Protein AF-0000000079963843 (afdb_homodimer)

Sequence (314 aa):
MAAQGDYVVAPAPFPAKTLSTTERIKGKETSATTMYFADKIMITISQDGRLAHWVHVPLDVSATDDSITSNPYVDRDDDEPSSDLLPMHHLTATTILGGTVQELDVLGQTLSTQIGSAIKTRNPSETRMLVMGLGLDKSMSGREEYSELVGLVLGALMAAQGDYVVAPAPFPAKTLSTTERIKGKETSATTMYFADKIMITISQDGRLAHWVHVPLDVSATDDSITSNPYVDRDDDEPSSDLLPMHHLTATTILGGTVQELDVLGQTLSTQIGSAIKTRNPSETRMLVMGLGLDKSMSGREEYSELVGLVLGAL

pLDDT: mean 79.45, std 25.73, range [24.78, 98.31]

InterPro domains:
  IPR018788 Proteasome assembly chaperone 3 [PTHR31051] (11-141)
  IPR053720 Proteasome Assembly Chaperone [G3DSA:3.30.230.90] (14-154)

Structure (mmCIF, N/CA/C/O backbone):
data_AF-0000000079963843-model_v1
#
loop_
_entity.id
_entity.type
_entity.pdbx_description
1 polymer 'Proteasome assembly chaperone 3'
#
loop_
_atom_site.group_PDB
_atom_site.id
_atom_site.type_symbol
_atom_site.label_atom_id
_atom_site.label_alt_id
_atom_site.label_comp_id
_atom_site.label_asym_id
_atom_site.label_entity_id
_atom_site.label_seq_id
_atom_site.pdbx_PDB_ins_code
_atom_site.Cartn_x
_atom_site.Cartn_y
_atom_site.Cartn_z
_atom_site.occupancy
_atom_site.B_iso_or_equiv
_atom_site.auth_seq_id
_atom_site.auth_comp_id
_atom_site.auth_asym_id
_atom_site.auth_atom_id
_atom_site.pdbx_PDB_model_num
ATOM 1 N N . MET A 1 1 ? 31.719 -35.469 24.547 1 25 1 MET A N 1
ATOM 2 C CA . MET A 1 1 ? 30.516 -34.719 24.906 1 25 1 MET A CA 1
ATOM 3 C C . MET A 1 1 ? 30.219 -33.625 23.891 1 25 1 MET A C 1
ATOM 5 O O . MET A 1 1 ? 31.016 -32.719 23.703 1 25 1 MET A O 1
ATOM 9 N N . ALA A 1 2 ? 29.406 -33.938 22.828 1 31.08 2 ALA A N 1
ATOM 10 C CA . ALA A 1 2 ? 29.266 -33.188 21.578 1 31.08 2 ALA A CA 1
ATOM 11 C C . ALA A 1 2 ? 28.578 -31.844 21.812 1 31.08 2 ALA A C 1
ATOM 13 O O . ALA A 1 2 ? 27.562 -31.766 22.5 1 31.08 2 ALA A O 1
ATOM 14 N N . ALA A 1 3 ? 29.281 -30.656 21.875 1 30.62 3 ALA A N 1
ATOM 15 C CA . ALA A 1 3 ? 28.797 -29.297 22 1 30.62 3 ALA A CA 1
ATOM 16 C C . ALA A 1 3 ? 27.594 -29.047 21.094 1 30.62 3 ALA A C 1
ATOM 18 O O . ALA A 1 3 ? 27.672 -29.25 19.891 1 30.62 3 ALA A O 1
ATOM 19 N N . GLN A 1 4 ? 26.359 -29.328 21.516 1 26.08 4 GLN A N 1
ATOM 20 C CA . GLN A 1 4 ? 25.094 -29.078 20.844 1 26.08 4 GLN A CA 1
ATOM 21 C C . GLN A 1 4 ? 24.969 -27.609 20.438 1 26.08 4 GLN A C 1
ATOM 23 O O . GLN A 1 4 ? 24.891 -26.719 21.297 1 26.08 4 GLN A O 1
ATOM 28 N N . GLY A 1 5 ? 25.781 -27.141 19.484 1 27.34 5 GLY A N 1
ATOM 29 C CA . GLY A 1 5 ? 25.75 -25.781 19 1 27.34 5 GLY A CA 1
ATOM 30 C C . GLY A 1 5 ? 24.344 -25.234 18.812 1 27.34 5 GLY A C 1
ATOM 31 O O . GLY A 1 5 ? 23.516 -25.859 18.156 1 27.34 5 GLY A O 1
ATOM 32 N N . ASP A 1 6 ? 23.812 -24.5 19.781 1 30.61 6 ASP A N 1
ATOM 33 C CA . ASP A 1 6 ? 22.547 -23.781 19.828 1 30.61 6 ASP A CA 1
ATOM 34 C C . ASP A 1 6 ? 22.312 -23.016 18.516 1 30.61 6 ASP A C 1
ATOM 36 O O . ASP A 1 6 ? 23.109 -22.156 18.141 1 30.61 6 ASP A O 1
ATOM 40 N N . TYR A 1 7 ? 21.906 -23.625 17.406 1 25.14 7 TYR A N 1
ATOM 41 C CA . TYR A 1 7 ? 21.516 -22.953 16.172 1 25.14 7 TYR A CA 1
ATOM 42 C C . TYR A 1 7 ? 20.516 -21.844 16.438 1 25.14 7 TYR A C 1
ATOM 44 O O . TYR A 1 7 ? 19.391 -22.109 16.875 1 25.14 7 TYR A O 1
ATOM 52 N N . VAL A 1 8 ? 20.891 -20.766 17.109 1 28.5 8 VAL A N 1
ATOM 53 C CA . VAL A 1 8 ? 20.031 -19.609 17.203 1 28.5 8 VAL A CA 1
ATOM 54 C C . VAL A 1 8 ? 19.375 -19.344 15.852 1 28.5 8 VAL A C 1
ATOM 56 O O . VAL A 1 8 ? 20.062 -19.172 14.844 1 28.5 8 VAL A O 1
ATOM 59 N N . VAL A 1 9 ? 18.344 -19.969 15.555 1 28.89 9 VAL A N 1
ATOM 60 C CA . VAL A 1 9 ? 17.531 -19.672 14.383 1 28.89 9 VAL A CA 1
ATOM 61 C C . VAL A 1 9 ? 17.359 -18.156 14.25 1 28.89 9 VAL A C 1
ATOM 63 O O . VAL A 1 9 ? 16.828 -17.5 15.148 1 28.89 9 VAL A O 1
ATOM 66 N N . ALA A 1 10 ? 18.344 -17.375 13.742 1 32.66 10 ALA A N 1
ATOM 67 C CA . ALA A 1 10 ? 18.188 -15.977 13.391 1 32.66 10 ALA A CA 1
ATOM 68 C C . ALA A 1 10 ? 16.766 -15.688 12.914 1 32.66 10 ALA A C 1
ATOM 70 O O . ALA A 1 10 ? 16.156 -16.516 12.219 1 32.66 10 ALA A O 1
ATOM 71 N N . PRO A 1 11 ? 16.031 -15.07 13.766 1 33.94 11 PRO A N 1
ATOM 72 C CA . PRO A 1 11 ? 14.703 -14.719 13.25 1 33.94 11 PRO A CA 1
ATOM 73 C C . PRO A 1 11 ? 14.703 -14.43 11.75 1 33.94 11 PRO A C 1
ATOM 75 O O . PRO A 1 11 ? 15.664 -13.852 11.234 1 33.94 11 PRO A O 1
ATOM 78 N N . ALA A 1 12 ? 14.445 -15.289 10.938 1 35.59 12 ALA A N 1
ATOM 79 C CA . ALA A 1 12 ? 14.383 -15.117 9.484 1 35.59 12 ALA A CA 1
ATOM 80 C C . ALA A 1 12 ? 14.031 -13.672 9.125 1 35.59 12 ALA A C 1
ATOM 82 O O . ALA A 1 12 ? 13.141 -13.078 9.727 1 35.59 12 ALA A O 1
ATOM 83 N N . PRO A 1 13 ? 15 -12.852 8.703 1 40.09 13 PRO A N 1
ATOM 84 C CA . PRO A 1 13 ? 14.742 -11.516 8.18 1 40.09 13 PRO A CA 1
ATOM 85 C C . PRO A 1 13 ? 13.352 -11.383 7.551 1 40.09 13 PRO A C 1
ATOM 87 O O . PRO A 1 13 ? 13.023 -10.336 6.988 1 40.09 13 PRO A O 1
ATOM 90 N N . PHE A 1 14 ? 12.641 -12.547 7.008 1 45.81 14 PHE A N 1
ATOM 91 C CA . PHE A 1 14 ? 11.477 -12.555 6.129 1 45.81 14 PHE A CA 1
ATOM 92 C C . PHE A 1 14 ? 10.211 -12.234 6.914 1 45.81 14 PHE A C 1
ATOM 94 O O . PHE A 1 14 ? 10.102 -12.562 8.094 1 45.81 14 PHE A O 1
ATOM 101 N N . PRO A 1 15 ? 9.133 -11.633 6.922 1 53.25 15 PRO A N 1
ATOM 102 C CA . PRO A 1 15 ? 8.141 -10.625 6.531 1 53.25 15 PRO A CA 1
ATOM 103 C C . PRO A 1 15 ? 8.648 -9.195 6.727 1 53.25 15 PRO A C 1
ATOM 105 O O . PRO A 1 15 ? 9.602 -8.969 7.473 1 53.25 15 PRO A O 1
ATOM 108 N N . ALA A 1 16 ? 8.18 -8.305 5.801 1 61.69 16 ALA A N 1
ATOM 109 C CA . ALA A 1 16 ? 8.484 -6.883 5.918 1 61.69 16 ALA A CA 1
ATOM 110 C C . ALA A 1 16 ? 8.273 -6.391 7.348 1 61.69 16 ALA A C 1
ATOM 112 O O . ALA A 1 16 ? 7.258 -6.703 7.973 1 61.69 16 ALA A O 1
ATOM 113 N N . LYS A 1 17 ? 9.352 -6.121 8.109 1 80.38 17 LYS A N 1
ATOM 114 C CA . LYS A 1 17 ? 9.203 -5.434 9.391 1 80.38 17 LYS A CA 1
ATOM 115 C C . LYS A 1 17 ? 8.156 -4.328 9.305 1 80.38 17 LYS A C 1
ATOM 117 O O . LYS A 1 17 ? 8.07 -3.619 8.305 1 80.38 17 LYS A O 1
ATOM 122 N N . THR A 1 18 ? 7.094 -4.52 10.086 1 88.12 18 THR A N 1
ATOM 123 C CA . THR A 1 18 ? 6.039 -3.512 10.141 1 88.12 18 THR A CA 1
ATOM 124 C C . THR A 1 18 ? 6.121 -2.713 11.438 1 88.12 18 THR A C 1
ATOM 126 O O . THR A 1 18 ? 6.262 -3.287 12.516 1 88.12 18 THR A O 1
ATOM 129 N N . LEU A 1 19 ? 6.266 -1.404 11.352 1 92.31 19 LEU A N 1
ATOM 130 C CA . LEU A 1 19 ? 6.258 -0.484 12.484 1 92.31 19 LEU A CA 1
ATOM 131 C C . LEU A 1 19 ? 5.074 0.474 12.391 1 92.31 19 LEU A C 1
ATOM 133 O O . LEU A 1 19 ? 4.762 0.982 11.312 1 92.31 19 LEU A O 1
ATOM 137 N N . SER A 1 20 ? 4.371 0.67 13.555 1 93.75 20 SER A N 1
ATOM 138 C CA . SER A 1 20 ? 3.211 1.555 13.531 1 93.75 20 SER A CA 1
ATOM 139 C C . SER A 1 20 ? 3.223 2.512 14.719 1 93.75 20 SER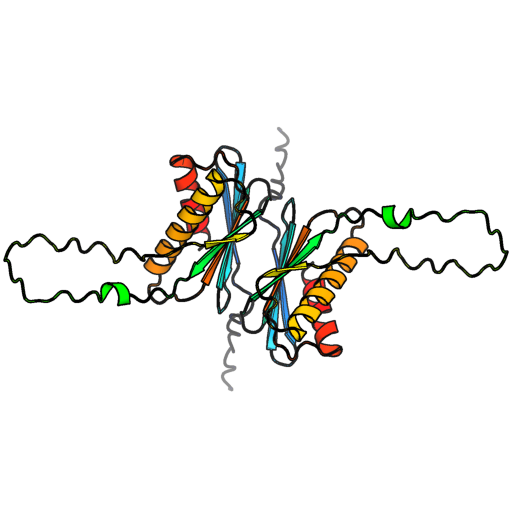 A C 1
ATOM 141 O O . SER A 1 20 ? 3.732 2.176 15.789 1 93.75 20 SER A O 1
ATOM 143 N N . THR A 1 21 ? 2.795 3.68 14.516 1 95.44 21 THR A N 1
ATOM 144 C CA . THR A 1 21 ? 2.543 4.695 15.531 1 95.44 21 THR A CA 1
ATOM 145 C C . THR A 1 21 ? 1.172 5.336 15.328 1 95.44 21 THR A C 1
ATOM 147 O O . THR A 1 21 ? 0.693 5.445 14.195 1 95.44 21 THR A O 1
ATOM 150 N N . THR A 1 22 ? 0.52 5.672 16.438 1 94.75 22 THR A N 1
ATOM 151 C CA . THR A 1 22 ? -0.775 6.344 16.375 1 94.75 22 THR A CA 1
ATOM 152 C C . THR A 1 22 ? -0.811 7.539 17.312 1 94.75 22 THR A C 1
ATOM 154 O O . THR A 1 22 ? -0.327 7.453 18.453 1 94.75 22 THR A O 1
ATOM 157 N N . GLU A 1 23 ? -1.318 8.609 16.828 1 94.56 23 GLU A N 1
ATOM 158 C CA . GLU A 1 23 ? -1.491 9.828 17.609 1 94.56 23 GLU A CA 1
ATOM 159 C C . GLU A 1 23 ? -2.766 10.562 17.203 1 94.56 23 GLU A C 1
ATOM 161 O O . GLU A 1 23 ? -3.32 10.32 16.141 1 94.56 23 GLU A O 1
ATOM 166 N N . ARG A 1 24 ? -3.229 11.352 18.125 1 95.19 24 ARG A N 1
ATOM 167 C CA . ARG A 1 24 ? -4.309 12.266 17.781 1 95.19 24 ARG A CA 1
ATOM 168 C C . ARG A 1 24 ? -3.758 13.609 17.297 1 95.19 24 ARG A C 1
ATOM 170 O O . ARG A 1 24 ? -3 14.266 18.016 1 95.19 24 ARG A O 1
ATOM 177 N N . ILE A 1 25 ? -4.102 14.031 16.078 1 97.06 25 ILE A N 1
ATOM 178 C CA . ILE A 1 25 ? -3.693 15.312 15.508 1 97.06 25 ILE A CA 1
ATOM 179 C C . ILE A 1 25 ? -4.926 16.141 15.164 1 97.06 25 ILE A C 1
ATOM 181 O O . ILE A 1 25 ? -5.742 15.734 14.328 1 97.06 25 ILE A O 1
ATOM 185 N N . LYS A 1 26 ? -5.039 17.297 15.758 1 94.88 26 LYS A N 1
ATOM 186 C CA . LYS A 1 26 ? -6.207 18.156 15.586 1 94.88 26 LYS A CA 1
ATOM 187 C C . LYS A 1 26 ? -7.5 17.391 15.805 1 94.88 26 LYS A C 1
ATOM 189 O O . LYS A 1 26 ? -8.422 17.453 14.984 1 94.88 26 LYS A O 1
ATOM 194 N N . GLY A 1 27 ? -7.406 16.516 16.797 1 94.06 27 GLY A N 1
ATOM 195 C CA . GLY A 1 27 ? -8.594 15.797 17.234 1 94.06 27 GLY A CA 1
ATOM 196 C C . GLY A 1 27 ? -8.891 14.57 16.391 1 94.06 27 GLY A C 1
ATOM 197 O O . GLY A 1 27 ? -9.859 13.852 16.656 1 94.06 27 GLY A O 1
ATOM 198 N N . LYS A 1 28 ? -8.094 14.336 15.445 1 95.38 28 LYS A N 1
ATOM 199 C CA . LYS A 1 28 ? -8.312 13.18 14.578 1 95.38 28 LYS A CA 1
ATOM 200 C C . LYS A 1 28 ? -7.281 12.086 14.852 1 95.38 28 LYS A C 1
ATOM 202 O O . LYS A 1 28 ? -6.078 12.352 14.859 1 95.38 28 LYS A O 1
ATOM 207 N N . GLU A 1 29 ? -7.836 10.906 15.078 1 94.56 29 GLU A N 1
ATOM 208 C CA . GLU A 1 29 ? -6.914 9.781 15.211 1 94.56 29 GLU A CA 1
ATOM 209 C C . GLU A 1 29 ? -6.133 9.562 13.914 1 94.56 29 GLU A C 1
ATOM 211 O O . GLU A 1 29 ? -6.727 9.406 12.844 1 94.56 29 GLU A O 1
ATOM 216 N N . THR A 1 30 ? -4.812 9.625 13.961 1 96.25 30 THR A N 1
ATOM 217 C CA . THR A 1 30 ? -3.916 9.516 12.812 1 96.25 30 THR A CA 1
ATOM 218 C C . THR A 1 30 ? -2.9 8.398 13.023 1 96.25 30 THR A C 1
ATOM 220 O O . THR A 1 30 ? -2.209 8.367 14.047 1 96.25 30 THR A O 1
ATOM 223 N N . SER A 1 31 ? -2.846 7.438 12.117 1 96.25 31 SER A N 1
ATOM 224 C CA . SER A 1 31 ? -1.939 6.301 12.242 1 96.25 31 SER A CA 1
ATOM 225 C C . SER A 1 31 ? -0.954 6.246 11.078 1 96.25 31 SER A C 1
ATOM 227 O O . SER A 1 31 ? -1.323 6.512 9.93 1 96.25 31 SER A O 1
ATOM 229 N N . ALA A 1 32 ? 0.273 5.926 11.391 1 97.19 32 ALA A N 1
ATOM 230 C CA . ALA A 1 32 ? 1.314 5.68 10.398 1 97.19 32 ALA A CA 1
ATOM 231 C C . ALA A 1 32 ? 1.851 4.254 10.508 1 97.19 32 ALA A C 1
ATOM 233 O O . ALA A 1 32 ? 2.094 3.76 11.617 1 97.19 32 ALA A O 1
ATOM 234 N N . THR A 1 33 ? 1.966 3.6 9.422 1 95.62 33 THR A N 1
ATOM 235 C CA . THR A 1 33 ? 2.531 2.256 9.375 1 95.62 33 THR A CA 1
ATOM 236 C C . THR A 1 33 ? 3.605 2.154 8.297 1 95.62 33 THR A C 1
ATOM 238 O O . THR A 1 33 ? 3.395 2.586 7.16 1 95.62 33 THR A O 1
ATOM 241 N N . THR A 1 34 ? 4.75 1.614 8.68 1 96.44 34 THR A N 1
ATOM 242 C CA . THR A 1 34 ? 5.848 1.412 7.738 1 96.44 34 THR A CA 1
ATOM 243 C C . THR A 1 34 ? 6.07 -0.075 7.48 1 96.44 34 THR A C 1
ATOM 245 O O . THR A 1 34 ? 6.066 -0.879 8.414 1 96.44 34 THR A O 1
ATOM 248 N N . MET A 1 35 ? 6.176 -0.416 6.277 1 95.31 35 MET A N 1
ATOM 249 C CA . MET A 1 35 ? 6.605 -1.743 5.844 1 95.31 35 MET A CA 1
ATOM 250 C C . MET A 1 35 ? 7.879 -1.659 5.008 1 95.31 35 MET A C 1
ATOM 252 O O . MET A 1 35 ? 7.988 -0.808 4.125 1 95.31 35 MET A O 1
ATOM 256 N N . TYR A 1 36 ? 8.781 -2.568 5.316 1 95.56 36 TYR A N 1
ATOM 257 C CA . TYR A 1 36 ? 10.047 -2.572 4.594 1 95.56 36 TYR A CA 1
ATOM 258 C C . TYR A 1 36 ? 10.109 -3.732 3.607 1 95.56 36 TYR A C 1
ATOM 260 O O . TYR A 1 36 ? 9.984 -4.895 3.996 1 95.56 36 TYR A O 1
ATOM 268 N N . PHE A 1 37 ? 10.359 -3.402 2.266 1 94.81 37 PHE A N 1
ATOM 269 C CA . PHE A 1 37 ? 10.602 -4.367 1.196 1 94.81 37 PHE A CA 1
ATOM 270 C C . PHE A 1 37 ? 12.016 -4.238 0.657 1 94.81 37 PHE A C 1
ATOM 272 O O . PHE A 1 37 ? 12.75 -3.324 1.034 1 94.81 37 PHE A O 1
ATOM 279 N N . ALA A 1 38 ? 12.398 -5.199 -0.128 1 94.38 38 ALA A N 1
ATOM 280 C CA . ALA A 1 38 ? 13.742 -5.164 -0.692 1 94.38 38 ALA A CA 1
ATOM 281 C C . ALA A 1 38 ? 13.906 -3.986 -1.652 1 94.38 38 ALA A C 1
ATOM 283 O O . ALA A 1 38 ? 14.984 -3.408 -1.76 1 94.38 38 ALA A O 1
ATOM 284 N N . ASP A 1 39 ? 12.836 -3.604 -2.32 1 94.38 39 ASP A N 1
ATOM 285 C CA . ASP A 1 39 ? 12.961 -2.574 -3.348 1 94.38 39 ASP A CA 1
ATOM 286 C C . ASP A 1 39 ? 12.211 -1.306 -2.943 1 94.38 39 ASP A C 1
ATOM 288 O O . ASP A 1 39 ? 12.32 -0.273 -3.609 1 94.38 39 ASP A O 1
ATOM 292 N N . LYS A 1 40 ? 11.43 -1.367 -1.803 1 96.5 40 LYS A N 1
ATOM 293 C CA . LYS A 1 40 ? 10.594 -0.234 -1.418 1 96.5 40 LYS A CA 1
ATOM 294 C C . LYS A 1 40 ? 10.562 -0.062 0.098 1 96.5 40 LYS A C 1
ATOM 296 O O . LYS A 1 40 ? 10.703 -1.035 0.841 1 96.5 40 LYS A O 1
ATOM 301 N N . ILE A 1 41 ? 10.359 1.114 0.447 1 97.06 41 ILE A N 1
ATOM 302 C CA . ILE A 1 41 ? 9.844 1.452 1.768 1 97.06 41 ILE A CA 1
ATOM 303 C C . ILE A 1 41 ? 8.422 2.002 1.639 1 97.06 41 ILE A C 1
ATOM 305 O O . ILE A 1 41 ? 8.211 3.035 1 1 97.06 41 ILE A O 1
ATOM 309 N N . MET A 1 42 ? 7.496 1.312 2.219 1 97 42 MET A N 1
ATOM 310 C CA . MET A 1 42 ? 6.109 1.756 2.107 1 97 42 MET A CA 1
ATOM 311 C C . MET A 1 42 ? 5.609 2.312 3.438 1 97 42 MET A C 1
ATOM 313 O O . MET A 1 42 ? 5.734 1.661 4.477 1 97 42 MET A O 1
ATOM 317 N N . ILE A 1 43 ? 5.055 3.512 3.391 1 97.69 43 ILE A N 1
ATOM 318 C CA . ILE A 1 43 ? 4.496 4.141 4.586 1 97.69 43 ILE A CA 1
ATOM 319 C C . ILE A 1 43 ? 3.057 4.566 4.316 1 97.69 43 ILE A C 1
ATOM 321 O O . ILE A 1 43 ? 2.77 5.203 3.301 1 97.69 43 ILE A O 1
ATOM 325 N N . THR A 1 44 ? 2.174 4.176 5.148 1 97.62 44 THR A N 1
ATOM 326 C CA . THR A 1 44 ? 0.807 4.684 5.09 1 97.62 44 THR A CA 1
ATOM 327 C C . THR A 1 44 ? 0.535 5.641 6.246 1 97.62 44 THR A C 1
ATOM 329 O O . THR A 1 44 ? 0.997 5.41 7.367 1 97.62 44 THR A O 1
ATOM 332 N N . ILE A 1 45 ? -0.127 6.734 5.957 1 97.75 45 ILE A N 1
ATOM 333 C CA . ILE A 1 45 ? -0.641 7.66 6.957 1 97.75 45 ILE A CA 1
ATOM 334 C C . ILE A 1 45 ? -2.15 7.816 6.789 1 97.75 45 ILE A C 1
ATOM 336 O O . ILE A 1 45 ? -2.619 8.328 5.77 1 97.75 45 ILE A O 1
ATOM 340 N N . SER A 1 46 ? -2.836 7.406 7.801 1 96.75 46 SER A N 1
ATOM 341 C CA . SER A 1 46 ? -4.289 7.352 7.66 1 96.75 46 SER A CA 1
ATOM 342 C C . SER A 1 46 ? -4.98 8.094 8.797 1 96.75 46 SER A C 1
ATOM 344 O O . SER A 1 46 ? -4.645 7.91 9.969 1 96.75 46 SER A O 1
ATOM 346 N N . GLN A 1 47 ? -5.852 8.938 8.453 1 95.31 47 GLN A N 1
ATOM 347 C CA . GLN A 1 47 ? -6.789 9.562 9.383 1 95.31 47 GLN A CA 1
ATOM 348 C C . GLN A 1 47 ? -8.203 9.039 9.164 1 95.31 47 GLN A C 1
ATOM 350 O O . GLN A 1 47 ? -8.656 8.891 8.031 1 95.31 47 GLN A O 1
ATOM 355 N N . ASP A 1 48 ? -8.836 8.711 10.328 1 89.5 48 ASP A N 1
ATOM 356 C CA . ASP A 1 48 ? -10.195 8.164 10.305 1 89.5 48 ASP A CA 1
ATOM 357 C C . ASP A 1 48 ? -10.266 6.914 9.43 1 89.5 48 ASP A C 1
ATOM 359 O O . ASP A 1 48 ? -11.273 6.672 8.766 1 89.5 48 ASP A O 1
ATOM 363 N N . GLY A 1 49 ? -9.148 6.273 9.32 1 90.12 49 GLY A N 1
ATOM 364 C CA . GLY A 1 49 ? -9.078 4.996 8.625 1 90.12 49 GLY A CA 1
ATOM 365 C C . GLY A 1 49 ? -9.133 5.129 7.117 1 90.12 49 GLY A C 1
ATOM 366 O O . GLY A 1 49 ? -9.43 4.16 6.414 1 90.12 49 GLY A O 1
ATOM 367 N N . ARG A 1 50 ? -8.875 6.27 6.512 1 93.69 50 ARG A N 1
ATOM 368 C CA . ARG A 1 50 ? -8.969 6.5 5.07 1 93.69 50 ARG A CA 1
ATOM 369 C C . ARG A 1 50 ? -7.598 6.43 4.41 1 93.69 50 ARG A C 1
ATOM 371 O O . ARG A 1 50 ? -6.582 6.723 5.047 1 93.69 50 ARG A O 1
ATOM 378 N N . LEU A 1 51 ? -7.547 5.996 3.152 1 95.25 51 LEU A N 1
ATOM 379 C CA . LEU A 1 51 ? -6.355 5.953 2.312 1 95.25 51 LEU A CA 1
ATOM 380 C C . LEU A 1 51 ? -6.699 6.273 0.863 1 95.25 51 LEU A C 1
ATOM 382 O O . LEU A 1 51 ? -7.52 5.59 0.247 1 95.25 51 LEU A O 1
ATOM 386 N N . ALA A 1 52 ? -6.078 7.41 0.302 1 93.75 52 ALA A N 1
ATOM 387 C CA . ALA A 1 52 ? -6.637 7.84 -0.978 1 93.75 52 ALA A CA 1
ATOM 388 C C . ALA A 1 52 ? -5.555 8.438 -1.876 1 93.75 52 ALA A C 1
ATOM 390 O O . ALA A 1 52 ? -5.766 8.609 -3.078 1 93.75 52 ALA A O 1
ATOM 391 N N . HIS A 1 53 ? -4.488 8.781 -1.474 1 96.69 53 HIS A N 1
ATOM 392 C CA . HIS A 1 53 ? -3.445 9.523 -2.174 1 96.69 53 HIS A CA 1
ATOM 393 C C . HIS A 1 53 ? -2.102 8.812 -2.08 1 96.69 53 HIS A C 1
ATOM 395 O O . HIS A 1 53 ? -1.634 8.5 -0.98 1 96.69 53 HIS A O 1
ATOM 401 N N . TRP A 1 54 ? -1.495 8.523 -3.268 1 97.12 54 TRP A N 1
ATOM 402 C CA . TRP A 1 54 ? -0.245 7.766 -3.303 1 97.12 54 TRP A CA 1
ATOM 403 C C . TRP A 1 54 ? 0.856 8.57 -3.982 1 97.12 54 TRP A C 1
ATOM 405 O O . TRP A 1 54 ? 0.643 9.156 -5.051 1 97.12 54 TRP A O 1
ATOM 415 N N . VAL A 1 55 ? 2.027 8.562 -3.381 1 98.12 55 VAL A N 1
ATOM 416 C CA . VAL A 1 55 ? 3.156 9.367 -3.836 1 98.12 55 VAL A CA 1
ATOM 417 C C . VAL A 1 55 ? 4.418 8.508 -3.871 1 98.12 55 VAL A C 1
ATOM 419 O O . VAL A 1 55 ? 4.672 7.73 -2.951 1 98.12 55 VAL A O 1
ATOM 422 N N . HIS A 1 56 ? 5.234 8.656 -4.898 1 97.81 56 HIS A N 1
ATOM 423 C CA . HIS A 1 56 ? 6.52 7.98 -5.035 1 97.81 56 HIS A CA 1
ATOM 424 C C . HIS A 1 56 ? 7.676 8.961 -4.883 1 97.81 56 HIS A C 1
ATOM 426 O O . HIS A 1 56 ? 7.617 10.078 -5.398 1 97.81 56 HIS A O 1
ATOM 432 N N . VAL A 1 57 ? 8.711 8.523 -4.207 1 98 57 VAL A N 1
ATOM 433 C CA . VAL A 1 57 ? 9.938 9.2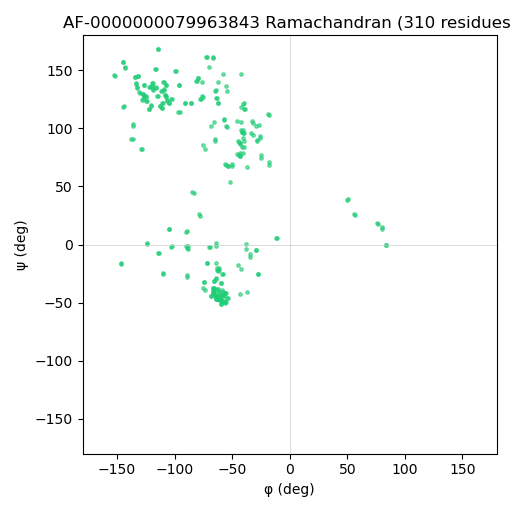97 -4.086 1 98 57 VAL A CA 1
ATOM 434 C C . VAL A 1 57 ? 11.148 8.375 -4.285 1 98 57 VAL A C 1
ATOM 436 O O . VAL A 1 57 ? 11.531 7.645 -3.373 1 98 57 VAL A O 1
ATOM 439 N N . PRO A 1 58 ? 11.773 8.43 -5.434 1 97.31 58 PRO A N 1
ATOM 440 C CA . PRO A 1 58 ? 13.023 7.688 -5.574 1 97.31 58 PRO A CA 1
ATOM 441 C C . PRO A 1 58 ? 14.133 8.219 -4.66 1 97.31 58 PRO A C 1
ATOM 443 O O . PRO A 1 58 ? 14.383 9.43 -4.633 1 97.31 58 PRO A O 1
ATOM 446 N N . LEU A 1 59 ? 14.781 7.273 -3.971 1 96.88 59 LEU A N 1
ATOM 447 C CA . LEU A 1 59 ? 15.797 7.723 -3.029 1 96.88 59 LEU A CA 1
ATOM 448 C C . LEU A 1 59 ? 17.203 7.523 -3.604 1 96.88 59 LEU A C 1
ATOM 450 O O . LEU A 1 59 ? 18.188 7.863 -2.961 1 96.88 59 LEU A O 1
ATOM 454 N N . ASP A 1 60 ? 17.344 6.969 -4.809 1 90.12 60 ASP A N 1
ATOM 455 C CA . ASP A 1 60 ? 18.641 6.727 -5.438 1 90.12 60 ASP A CA 1
ATOM 456 C C . ASP A 1 60 ? 19.203 8.008 -6.039 1 90.12 60 ASP A C 1
ATOM 458 O O . ASP A 1 60 ? 20.016 7.957 -6.965 1 90.12 60 ASP A O 1
ATOM 462 N N . VAL A 1 61 ? 18.875 9.148 -5.578 1 73.5 61 VAL A N 1
ATOM 463 C CA . VAL A 1 61 ? 19.406 10.383 -6.168 1 73.5 61 VAL A CA 1
ATOM 464 C C . VAL A 1 61 ? 20.906 10.461 -5.957 1 73.5 61 VAL A C 1
ATOM 466 O O . VAL A 1 61 ? 21.406 10.164 -4.867 1 73.5 61 VAL A O 1
ATOM 469 N N . SER A 1 62 ? 21.688 9.984 -6.832 1 55.12 62 SER A N 1
ATOM 470 C CA . SER A 1 62 ? 23.141 10.133 -6.797 1 55.12 62 SER A CA 1
ATOM 471 C C . SER A 1 62 ? 23.547 11.531 -6.348 1 55.12 62 SER A C 1
ATOM 473 O O . SER A 1 62 ? 22.859 12.508 -6.656 1 55.12 62 SER A O 1
ATOM 475 N N . ALA A 1 63 ? 24.266 11.625 -5.301 1 46.22 63 ALA A N 1
ATOM 476 C CA . ALA A 1 63 ? 25.062 12.82 -5.035 1 46.22 63 ALA A CA 1
ATOM 477 C C . ALA A 1 63 ? 25.594 13.422 -6.336 1 46.22 63 ALA A C 1
ATOM 479 O O . ALA A 1 63 ? 26.391 14.367 -6.309 1 46.22 63 ALA A O 1
ATOM 480 N N . THR A 1 64 ? 25.438 12.758 -7.414 1 44.28 64 THR A N 1
ATOM 481 C CA . THR A 1 64 ? 26.188 13.289 -8.547 1 44.28 64 THR A CA 1
ATOM 482 C C . THR A 1 64 ? 25.766 14.727 -8.844 1 44.28 64 THR A C 1
ATOM 484 O O . THR A 1 64 ? 26.5 15.461 -9.516 1 44.28 64 THR A O 1
ATOM 487 N N . ASP A 1 65 ? 24.453 14.953 -8.57 1 42.06 65 ASP A N 1
ATOM 488 C CA . ASP A 1 65 ? 24.25 16.312 -9.078 1 42.06 65 ASP A CA 1
ATOM 489 C C . ASP A 1 65 ? 25.109 17.312 -8.32 1 42.06 65 ASP A C 1
ATOM 491 O O . ASP A 1 65 ? 25.125 18.5 -8.648 1 42.06 65 ASP A O 1
ATOM 495 N N . ASP A 1 66 ? 25.438 16.875 -7.199 1 41.81 66 ASP A N 1
ATOM 496 C CA . ASP A 1 66 ? 26.438 17.797 -6.672 1 41.81 66 ASP A CA 1
ATOM 497 C C . ASP A 1 66 ? 27.703 17.797 -7.523 1 41.81 66 ASP A C 1
ATOM 499 O O . ASP A 1 66 ? 28.703 18.391 -7.145 1 41.81 66 ASP A O 1
ATOM 503 N N . SER A 1 67 ? 27.828 16.797 -8.352 1 39.53 67 SER A N 1
ATOM 504 C CA . SER A 1 67 ? 29.031 16.953 -9.164 1 39.53 67 SER A CA 1
ATOM 505 C C . SER A 1 67 ? 28.938 18.188 -10.047 1 39.53 67 SER A C 1
ATOM 507 O O . SER A 1 67 ? 29.406 18.172 -11.195 1 39.53 67 SER A O 1
ATOM 509 N N . ILE A 1 68 ? 27.953 18.984 -10.047 1 37.5 68 ILE A N 1
ATOM 510 C CA . ILE A 1 68 ? 28.344 20.219 -10.719 1 37.5 68 ILE A CA 1
ATOM 511 C C . ILE A 1 68 ? 29.75 20.625 -10.281 1 37.5 68 ILE A C 1
ATOM 513 O O . ILE A 1 68 ? 30.047 20.641 -9.078 1 37.5 68 ILE A O 1
ATOM 517 N N . THR A 1 69 ? 30.719 20.688 -11.297 1 36.53 69 THR A N 1
ATOM 518 C CA . THR A 1 69 ? 32.094 21.125 -11.516 1 36.53 69 THR A CA 1
ATOM 519 C C . THR A 1 69 ? 32.406 22.406 -10.727 1 36.53 69 THR A C 1
ATOM 521 O O . THR A 1 69 ? 31.797 23.453 -10.984 1 36.53 69 THR A O 1
ATOM 524 N N . SER A 1 70 ? 32.438 22.422 -9.461 1 36.16 70 SER A N 1
ATOM 525 C CA . SER A 1 70 ? 33.281 23.469 -8.914 1 36.16 70 SER A CA 1
ATOM 526 C C . SER A 1 70 ? 34.562 23.609 -9.711 1 36.16 70 SER A C 1
ATOM 528 O O . SER A 1 70 ? 35.344 22.672 -9.789 1 36.16 70 SER A O 1
ATOM 530 N N . ASN A 1 71 ? 34.469 24.266 -10.828 1 36.16 71 ASN A N 1
ATOM 531 C CA . ASN A 1 71 ? 35.719 24.797 -11.328 1 36.16 71 ASN A CA 1
ATOM 532 C C . ASN A 1 71 ? 36.594 25.391 -10.211 1 36.16 71 ASN A C 1
ATOM 534 O O . ASN A 1 71 ? 36.188 26.359 -9.562 1 36.16 71 ASN A O 1
ATOM 538 N N . PRO A 1 72 ? 37.531 24.688 -9.68 1 39.75 72 PRO A N 1
ATOM 539 C CA . PRO A 1 72 ? 38.469 25.141 -8.648 1 39.75 72 PRO A CA 1
ATOM 540 C C . PRO A 1 72 ? 39 26.547 -8.906 1 39.75 72 PRO A C 1
ATOM 542 O O . PRO A 1 72 ? 39.812 27.062 -8.133 1 39.75 72 PRO A O 1
ATOM 545 N N . TYR A 1 73 ? 38.938 27.016 -10.172 1 36.22 73 TYR A N 1
ATOM 546 C CA . TYR A 1 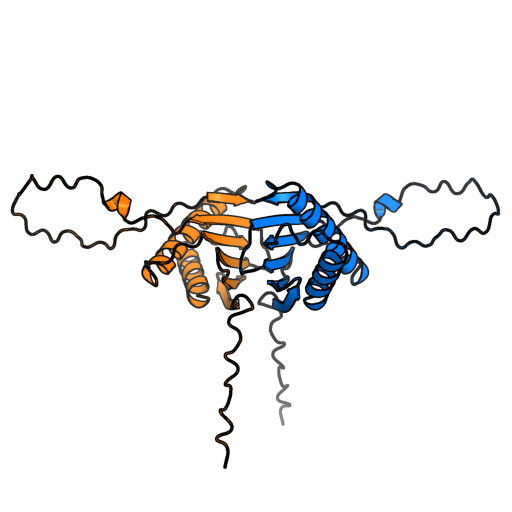73 ? 39.844 28.125 -10.32 1 36.22 73 TYR A CA 1
ATOM 547 C C . TYR A 1 73 ? 39.469 29.281 -9.414 1 36.22 73 TYR A C 1
ATOM 549 O O . TYR A 1 73 ? 40.156 30.297 -9.344 1 36.22 73 TYR A O 1
ATOM 557 N N . VAL A 1 74 ? 38.219 29.75 -9.281 1 36.69 74 VAL A N 1
ATOM 558 C CA . VAL A 1 74 ? 38.25 31.078 -8.688 1 36.69 74 VAL A CA 1
ATOM 559 C C . VAL A 1 74 ? 38.594 30.984 -7.203 1 36.69 74 VAL A C 1
ATOM 561 O O . VAL A 1 74 ? 37.812 30.422 -6.426 1 36.69 74 VAL A O 1
ATOM 564 N N . ASP A 1 75 ? 39.844 30.875 -6.711 1 35.78 75 ASP A N 1
ATOM 565 C CA . ASP A 1 75 ? 40.531 31 -5.43 1 35.78 75 ASP A CA 1
ATOM 566 C C . ASP A 1 75 ? 39.969 32.125 -4.594 1 35.78 75 ASP A C 1
ATOM 568 O O . ASP A 1 75 ? 40.688 32.812 -3.859 1 35.78 75 ASP A O 1
ATOM 572 N N . ARG A 1 76 ? 39 32.906 -4.93 1 35.31 76 ARG A N 1
ATOM 573 C CA . ARG A 1 76 ? 38.938 34.031 -3.977 1 35.31 76 ARG A CA 1
ATOM 574 C C . ARG A 1 76 ? 38.844 33.5 -2.545 1 35.31 76 ARG A C 1
ATOM 576 O O . ARG A 1 76 ? 38.406 32.375 -2.309 1 35.31 76 ARG A O 1
ATOM 583 N N . ASP A 1 77 ? 39.719 34.031 -1.488 1 36.5 77 ASP A N 1
ATOM 584 C CA . ASP A 1 77 ? 40 33.969 -0.06 1 36.5 77 ASP A CA 1
ATOM 585 C C . ASP A 1 77 ? 38.719 33.844 0.759 1 36.5 77 ASP A C 1
ATOM 587 O O . ASP A 1 77 ? 38.781 33.875 1.991 1 36.5 77 ASP A O 1
ATOM 591 N N . ASP A 1 78 ? 37.688 34.562 0.383 1 38.31 78 ASP A N 1
ATOM 592 C CA . ASP A 1 78 ? 36.781 34.812 1.508 1 38.31 78 ASP A CA 1
ATOM 593 C C . ASP A 1 78 ? 36.312 33.5 2.125 1 38.31 78 ASP A C 1
ATOM 595 O O . ASP A 1 78 ? 35.969 32.562 1.408 1 38.31 78 ASP A O 1
ATOM 599 N N . ASP A 1 79 ? 36.812 33.094 3.367 1 38.69 79 ASP A N 1
ATOM 600 C CA . ASP A 1 79 ? 36.5 32.125 4.434 1 38.69 79 ASP A CA 1
ATOM 601 C C . ASP A 1 79 ? 35 31.844 4.504 1 38.69 79 ASP A C 1
ATOM 603 O O . ASP A 1 79 ? 34.406 31.906 5.578 1 38.69 79 ASP A O 1
ATOM 607 N N . GLU A 1 80 ? 34.219 32.5 3.752 1 39.47 80 GLU A N 1
ATOM 608 C CA . GLU A 1 80 ? 32.875 32.188 4.18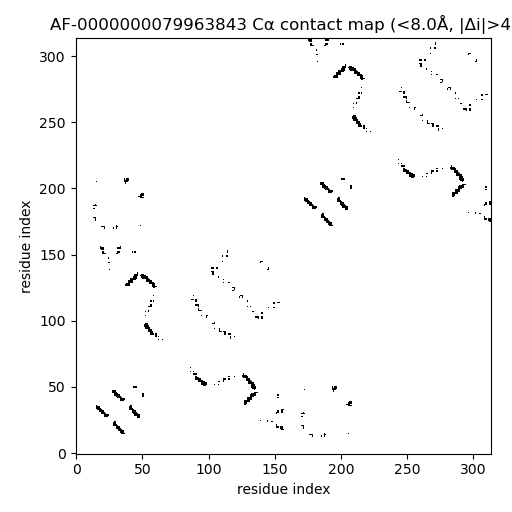8 1 39.47 80 GLU A CA 1
ATOM 609 C C . GLU A 1 80 ? 32.656 30.656 4.168 1 39.47 80 GLU A C 1
ATOM 611 O O . GLU A 1 80 ? 33.062 29.984 3.221 1 39.47 80 GLU A O 1
ATOM 616 N N . PRO A 1 81 ? 32.719 30.031 5.434 1 38.22 81 PRO A N 1
ATOM 617 C CA . PRO A 1 81 ? 32.344 28.609 5.504 1 38.22 81 PRO A CA 1
ATOM 618 C C . PRO A 1 81 ? 31.375 28.203 4.391 1 38.22 81 PRO A C 1
ATOM 620 O O . PRO A 1 81 ? 30.562 29.031 3.949 1 38.22 81 PRO A O 1
ATOM 623 N N . SER A 1 82 ? 31.891 27.75 3.311 1 39.28 82 SER A N 1
ATOM 624 C CA . SER A 1 82 ? 30.984 27 2.461 1 39.28 82 SER A CA 1
ATOM 625 C C . SER A 1 82 ? 29.828 26.406 3.273 1 39.28 82 SER A C 1
ATOM 627 O O . SER A 1 82 ? 30.062 25.719 4.277 1 39.28 82 SER A O 1
ATOM 629 N N . SER A 1 83 ? 28.875 27.172 3.686 1 37.94 83 SER A N 1
ATOM 630 C CA . SER A 1 83 ? 27.688 26.562 4.277 1 37.94 83 SER A CA 1
ATOM 631 C C . SER A 1 83 ? 27.578 25.094 3.914 1 37.94 83 SER A C 1
ATOM 633 O O . SER A 1 83 ? 27.484 24.734 2.734 1 37.94 83 SER A O 1
ATOM 635 N N . ASP A 1 84 ? 28.438 24.125 4.375 1 39.12 84 ASP A N 1
ATOM 636 C CA . ASP A 1 84 ? 28.234 22.703 4.664 1 39.12 84 ASP A CA 1
ATOM 637 C C . ASP A 1 84 ? 26.75 22.344 4.641 1 39.12 84 ASP A C 1
ATOM 639 O O . ASP A 1 84 ? 26.172 22 5.668 1 39.12 84 ASP A O 1
ATOM 643 N N . LEU A 1 85 ? 25.891 23.188 4.297 1 39.78 85 LEU A N 1
ATOM 644 C CA . LEU A 1 85 ? 24.516 22.688 4.246 1 39.78 85 LEU A CA 1
ATOM 645 C C . LEU A 1 85 ? 24.484 21.281 3.648 1 39.78 85 LEU A C 1
ATOM 647 O O . LEU A 1 85 ? 25.219 20.984 2.701 1 39.78 85 LEU A O 1
ATOM 651 N N . LEU A 1 86 ? 24.422 20.25 4.402 1 44.69 86 LEU A N 1
ATOM 652 C CA . LEU A 1 86 ? 24.109 18.875 4.043 1 44.69 86 LEU A CA 1
ATOM 653 C C . LEU A 1 86 ? 23.391 18.812 2.693 1 44.69 86 LEU A C 1
ATOM 655 O O . LEU A 1 86 ? 22.641 19.719 2.34 1 44.69 86 LEU A O 1
ATOM 659 N N . PRO A 1 87 ? 24.062 18.25 1.688 1 47.34 87 PRO A N 1
ATOM 660 C CA . PRO A 1 87 ? 23.438 18.078 0.375 1 47.34 87 PRO A CA 1
ATOM 661 C C . PRO A 1 87 ? 21.922 17.922 0.458 1 47.34 87 PRO A C 1
ATOM 663 O O . PRO A 1 87 ? 21.422 17.203 1.326 1 47.34 87 PRO A O 1
ATOM 666 N N . MET A 1 88 ? 21.188 19 0.418 1 57.09 88 MET A N 1
ATOM 667 C CA . MET A 1 88 ? 19.734 18.906 0.255 1 57.09 88 MET A CA 1
ATOM 668 C C . MET A 1 88 ? 19.375 17.812 -0.744 1 57.09 88 MET A C 1
ATOM 670 O O . MET A 1 88 ? 19.922 17.766 -1.851 1 57.09 88 MET A O 1
ATOM 674 N N . HIS A 1 89 ? 19.172 16.5 -0.306 1 69.81 89 HIS A N 1
ATOM 675 C CA . HIS A 1 89 ? 18.688 15.469 -1.213 1 69.81 89 HIS A CA 1
ATOM 676 C C . HIS A 1 89 ? 17.562 15.984 -2.1 1 69.81 89 HIS A C 1
ATOM 678 O O . HIS A 1 89 ? 16.547 16.484 -1.598 1 69.81 89 HIS A O 1
ATOM 684 N N . HIS A 1 90 ? 17.938 16.594 -3.281 1 85.88 90 HIS A N 1
ATOM 685 C CA . HIS A 1 90 ? 16.938 17.062 -4.227 1 85.88 90 HIS A CA 1
ATOM 686 C C . HIS A 1 90 ? 15.992 15.93 -4.629 1 85.88 90 HIS A C 1
ATOM 688 O O . HIS A 1 90 ? 16.094 15.406 -5.742 1 85.88 90 HIS A O 1
ATOM 694 N N . LEU A 1 91 ? 15.227 15.539 -3.66 1 94.38 91 LEU A N 1
ATOM 695 C CA . LEU A 1 91 ? 14.258 14.477 -3.932 1 94.38 91 LEU A CA 1
ATOM 696 C C . LEU A 1 91 ? 13.023 15.039 -4.617 1 94.38 91 LEU A C 1
ATOM 698 O O . LEU A 1 91 ? 12.625 16.188 -4.363 1 94.38 91 LEU A O 1
ATOM 702 N N . THR A 1 92 ? 12.555 14.297 -5.539 1 95.06 92 THR A N 1
ATOM 703 C CA . THR A 1 92 ? 11.32 14.688 -6.215 1 95.06 92 THR A CA 1
ATOM 704 C C . THR A 1 92 ? 10.203 13.688 -5.93 1 95.06 92 THR A C 1
ATOM 706 O O . THR A 1 92 ? 10.391 12.477 -6.09 1 95.06 92 THR A O 1
ATOM 709 N N . ALA A 1 93 ? 9.086 14.242 -5.477 1 96.75 93 ALA A N 1
ATOM 710 C CA . ALA A 1 93 ? 7.898 13.422 -5.234 1 96.75 93 ALA A CA 1
ATOM 711 C C . ALA A 1 93 ? 6.953 13.461 -6.43 1 96.75 93 ALA A C 1
ATOM 713 O O . ALA A 1 93 ? 6.746 14.523 -7.031 1 96.75 93 ALA A O 1
ATOM 714 N N . THR A 1 94 ? 6.414 12.32 -6.793 1 96.38 94 THR A N 1
ATOM 715 C CA . THR A 1 94 ? 5.445 12.219 -7.879 1 96.38 94 THR A CA 1
ATOM 716 C C . THR A 1 94 ? 4.164 11.539 -7.398 1 96.38 94 THR A C 1
ATOM 718 O O . THR A 1 94 ? 4.207 10.43 -6.863 1 96.38 94 THR A O 1
ATOM 721 N N . THR A 1 95 ? 3.043 12.203 -7.652 1 96.81 95 THR A N 1
ATOM 722 C CA . THR A 1 95 ? 1.748 11.609 -7.344 1 96.81 95 THR A CA 1
ATOM 723 C C . THR A 1 95 ? 1.385 10.547 -8.375 1 96.81 95 THR A C 1
ATOM 725 O O . THR A 1 95 ? 1.393 10.812 -9.578 1 96.81 95 THR A O 1
ATOM 728 N N . ILE A 1 96 ? 1.045 9.359 -7.902 1 94.44 96 ILE A N 1
ATOM 729 C CA . ILE A 1 96 ? 0.757 8.281 -8.844 1 94.44 96 ILE A CA 1
ATOM 730 C C . ILE A 1 96 ? -0.734 7.957 -8.812 1 94.44 96 ILE A C 1
ATOM 732 O O . ILE A 1 96 ? -1.267 7.367 -9.758 1 94.44 96 ILE A O 1
ATOM 736 N N . LEU A 1 97 ? -1.409 8.258 -7.664 1 92.75 97 LEU A N 1
ATOM 737 C CA . LEU A 1 97 ? -2.848 8.047 -7.539 1 92.75 97 LEU A CA 1
ATOM 738 C C . LEU A 1 97 ? -3.453 9.031 -6.543 1 92.75 97 LEU A C 1
ATOM 740 O O . LEU A 1 97 ? -2.881 9.273 -5.48 1 92.75 97 LEU A O 1
ATOM 744 N N . GLY A 1 98 ? -4.797 9.602 -6.703 1 91.31 98 GLY A N 1
ATOM 745 C CA . GLY A 1 98 ? -5.609 10.344 -5.75 1 91.31 98 GLY A CA 1
ATOM 746 C C . GLY A 1 98 ? -5.219 11.805 -5.645 1 91.31 98 GLY A C 1
ATOM 747 O O . GLY A 1 98 ? -5.609 12.492 -4.699 1 91.31 98 GLY A O 1
ATOM 748 N N . GLY A 1 99 ? -4.512 12.438 -6.391 1 84.56 99 GLY A N 1
ATOM 749 C CA . GLY A 1 99 ? -4.039 13.812 -6.336 1 84.56 99 GLY A CA 1
ATOM 750 C C . GLY A 1 99 ? -5.039 14.805 -6.887 1 84.56 99 GLY A C 1
ATOM 751 O O . GLY A 1 99 ? -4.66 15.758 -7.574 1 84.56 99 GLY A O 1
ATOM 752 N N . THR A 1 100 ? -6.434 14.641 -6.48 1 88.88 100 THR A N 1
ATOM 753 C CA . THR A 1 100 ? -7.469 15.461 -7.102 1 88.88 100 THR A CA 1
ATOM 754 C C . THR A 1 100 ? -7.652 16.766 -6.336 1 88.88 100 THR A C 1
ATOM 756 O O . THR A 1 100 ? -8.141 17.75 -6.895 1 88.88 100 THR A O 1
ATOM 759 N N . VAL A 1 101 ? -7.359 16.812 -5.078 1 91.81 101 VAL A N 1
ATOM 760 C CA . VAL A 1 101 ? -7.414 18.016 -4.262 1 91.81 101 VAL A CA 1
ATOM 761 C C . VAL A 1 101 ? -6.023 18.641 -4.164 1 91.81 101 VAL A C 1
ATOM 763 O O . VAL A 1 101 ? -5.125 18.078 -3.539 1 91.81 101 VAL A O 1
ATOM 766 N N . GLN A 1 102 ? -5.902 19.797 -4.723 1 92.62 102 GLN A N 1
ATOM 767 C CA . GLN A 1 102 ? -4.598 20.422 -4.887 1 92.62 102 GLN A CA 1
ATOM 768 C C . GLN A 1 102 ? -3.889 20.578 -3.543 1 92.62 102 GLN A C 1
ATOM 770 O O . GLN A 1 102 ? -2.693 20.297 -3.434 1 92.62 102 GLN A O 1
ATOM 775 N N . GLU A 1 103 ? -4.594 21.109 -2.559 1 93.56 103 GLU A N 1
ATOM 776 C CA . GLU A 1 103 ? -4.016 21.344 -1.238 1 93.56 103 GLU A CA 1
ATOM 777 C C . GLU A 1 103 ? -3.436 20.047 -0.657 1 93.56 103 GLU A C 1
ATOM 779 O O . GLU A 1 103 ? -2.342 20.062 -0.09 1 93.56 103 GLU A O 1
ATOM 784 N N . LEU A 1 104 ? -4.117 19 -0.825 1 94 104 LEU A N 1
ATOM 785 C CA . LEU A 1 104 ? -3.668 17.719 -0.306 1 94 104 LEU A CA 1
ATOM 786 C C . LEU A 1 104 ? -2.527 17.156 -1.152 1 94 104 LEU A C 1
ATOM 788 O O . LEU A 1 104 ? -1.631 16.484 -0.63 1 94 104 LEU A O 1
ATOM 792 N N . ASP A 1 105 ? -2.623 17.484 -2.416 1 96.44 105 ASP A N 1
ATOM 793 C CA . ASP A 1 105 ? -1.542 17.031 -3.285 1 96.44 105 ASP A CA 1
ATOM 794 C C . ASP A 1 105 ? -0.214 17.672 -2.891 1 96.44 105 ASP A C 1
ATOM 796 O O . ASP A 1 105 ? 0.801 16.984 -2.764 1 96.44 105 ASP A O 1
ATOM 800 N N . VAL A 1 106 ? -0.207 18.906 -2.689 1 95.75 106 VAL A N 1
ATOM 801 C CA . VAL A 1 106 ? 0.991 19.625 -2.271 1 95.75 106 VAL A CA 1
ATOM 802 C C . VAL A 1 106 ? 1.467 19.109 -0.921 1 95.75 106 VAL A C 1
ATOM 804 O O . VAL A 1 106 ? 2.656 18.844 -0.735 1 95.75 106 VAL A O 1
ATOM 807 N N . LEU A 1 107 ? 0.548 18.922 -0.002 1 96.69 107 LEU A N 1
ATOM 808 C CA . LEU A 1 107 ? 0.881 18.375 1.312 1 96.69 107 LEU A CA 1
ATOM 809 C C . LEU A 1 107 ? 1.527 17 1.188 1 96.69 107 LEU A C 1
ATOM 811 O O . LEU A 1 107 ? 2.559 16.734 1.812 1 96.69 107 LEU A O 1
ATOM 815 N N . GLY A 1 108 ? 0.888 16.156 0.41 1 97.75 108 GLY A N 1
ATOM 816 C CA . GLY A 1 108 ? 1.417 14.82 0.221 1 97.75 108 GLY A CA 1
ATOM 817 C C . GLY A 1 108 ? 2.818 14.812 -0.361 1 97.75 108 GLY A C 1
ATOM 818 O O . GLY A 1 108 ? 3.686 14.07 0.112 1 97.75 108 GLY A O 1
ATOM 819 N N . GLN A 1 109 ? 3.031 15.641 -1.347 1 97.56 109 GLN A N 1
ATOM 820 C CA . GLN A 1 109 ? 4.336 15.688 -1.998 1 97.56 109 GLN A CA 1
ATOM 821 C C . GLN A 1 109 ? 5.402 16.25 -1.061 1 97.56 109 GLN A C 1
ATOM 823 O O . GLN A 1 109 ? 6.504 15.703 -0.97 1 97.56 109 GLN A O 1
ATOM 828 N N . THR A 1 110 ? 5.09 17.312 -0.367 1 96.75 110 THR A N 1
ATOM 829 C CA . THR A 1 110 ? 6.047 17.922 0.546 1 96.75 110 THR A CA 1
ATOM 830 C C . THR A 1 110 ? 6.379 16.984 1.698 1 96.75 110 THR A C 1
ATOM 832 O O . THR A 1 110 ? 7.547 16.812 2.053 1 96.75 110 THR A O 1
ATOM 835 N N . LEU A 1 111 ? 5.355 16.344 2.248 1 97.81 111 LEU A N 1
ATOM 836 C CA . LEU A 1 111 ? 5.555 15.375 3.314 1 97.81 111 LEU A CA 1
ATOM 837 C C . LEU A 1 111 ? 6.465 14.242 2.852 1 97.81 111 LEU A C 1
ATOM 839 O O . LEU A 1 111 ? 7.406 13.867 3.555 1 97.81 111 LEU A O 1
ATOM 843 N N . SER A 1 112 ? 6.223 13.766 1.684 1 98.25 112 SER A N 1
ATOM 844 C CA . SER A 1 112 ? 6.973 12.625 1.168 1 98.25 112 SER A CA 1
ATOM 845 C C . SER A 1 112 ? 8.438 12.984 0.936 1 98.25 112 SER A C 1
ATOM 847 O O . SER A 1 112 ? 9.328 12.195 1.235 1 98.25 112 SER A O 1
ATOM 849 N N . THR A 1 113 ? 8.664 14.148 0.405 1 97.31 113 THR A N 1
ATOM 850 C CA . THR A 1 113 ? 10.039 14.57 0.178 1 97.31 113 THR A CA 1
ATOM 851 C C . THR A 1 113 ? 10.773 14.758 1.503 1 97.31 113 THR A C 1
ATOM 853 O O . THR A 1 113 ? 11.945 14.398 1.628 1 97.31 113 THR A O 1
ATOM 856 N N . GLN A 1 114 ? 10.086 15.344 2.477 1 96.81 114 GLN A N 1
ATOM 857 C CA . GLN A 1 114 ? 10.688 15.539 3.789 1 96.81 114 GLN A CA 1
ATOM 858 C C . GLN A 1 114 ? 11.031 14.203 4.445 1 96.81 114 GLN A C 1
ATOM 860 O O . GLN A 1 114 ? 12.109 14.047 5.02 1 96.81 114 GLN A O 1
ATOM 865 N N . ILE A 1 115 ? 10.141 13.25 4.406 1 98.06 115 ILE A N 1
ATOM 866 C CA . ILE A 1 115 ? 10.375 11.922 4.98 1 98.06 115 ILE A CA 1
ATOM 867 C C . ILE A 1 115 ? 11.508 11.227 4.234 1 98.06 115 ILE A C 1
ATOM 869 O O . ILE A 1 115 ? 12.375 10.609 4.852 1 98.06 115 ILE A O 1
ATOM 873 N N . GLY A 1 116 ? 11.453 11.312 2.889 1 97.88 116 GLY A N 1
ATOM 874 C CA . GLY A 1 116 ? 12.562 10.789 2.111 1 97.88 116 GLY A CA 1
ATOM 875 C C . GLY A 1 116 ? 13.906 11.352 2.529 1 97.88 116 GLY A C 1
ATOM 876 O O . GLY A 1 116 ? 14.883 10.617 2.666 1 97.88 116 GLY A O 1
ATOM 877 N N . SER A 1 117 ? 13.93 12.625 2.697 1 95.56 117 SER A N 1
ATOM 878 C CA . SER A 1 117 ? 15.156 13.273 3.139 1 95.56 117 SER A CA 1
ATOM 879 C C . SER A 1 117 ? 15.594 12.758 4.504 1 95.56 117 SER A C 1
ATOM 881 O O . SER A 1 117 ? 16.781 12.531 4.734 1 95.56 117 SER A O 1
ATOM 883 N N . ALA A 1 118 ? 14.672 12.68 5.418 1 96.19 118 ALA A N 1
ATOM 884 C CA . ALA A 1 118 ? 15 12.156 6.742 1 96.19 118 ALA A CA 1
ATOM 885 C C . ALA A 1 118 ? 15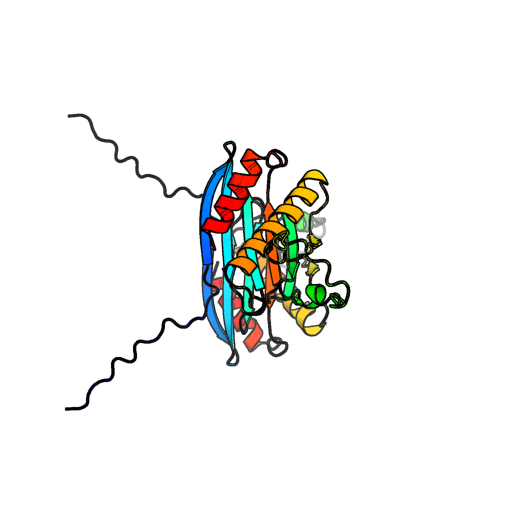.578 10.75 6.641 1 96.19 118 ALA A C 1
ATOM 887 O O . ALA A 1 118 ? 16.547 10.422 7.34 1 96.19 118 ALA A O 1
ATOM 888 N N . ILE A 1 119 ? 15.016 9.891 5.793 1 97.06 119 ILE A N 1
ATOM 889 C CA . ILE A 1 119 ? 15.5 8.531 5.602 1 97.06 119 ILE A CA 1
ATOM 890 C C . ILE A 1 119 ? 16.938 8.555 5.078 1 97.06 119 ILE A C 1
ATOM 892 O O . ILE A 1 119 ? 17.797 7.84 5.578 1 97.06 119 ILE A O 1
ATOM 896 N N . LYS A 1 120 ? 17.156 9.414 4.121 1 95.44 120 LYS A N 1
ATOM 897 C CA . LYS A 1 120 ? 18.484 9.523 3.523 1 95.44 120 LYS A CA 1
ATOM 898 C C . LYS A 1 120 ? 19.5 10.055 4.535 1 95.44 120 LYS A C 1
ATOM 900 O O . LYS A 1 120 ? 20.688 9.703 4.48 1 95.44 120 LYS A O 1
ATOM 905 N N . THR A 1 121 ? 19.047 10.938 5.301 1 93.31 121 THR A N 1
ATOM 906 C CA . THR A 1 121 ? 19.922 11.469 6.336 1 93.31 121 THR A CA 1
ATOM 907 C C . THR A 1 121 ? 20.328 10.375 7.312 1 93.31 121 THR A C 1
ATOM 909 O O . THR A 1 121 ? 21.484 10.328 7.742 1 93.31 121 THR A O 1
ATOM 912 N N . ARG A 1 122 ? 19.453 9.492 7.652 1 93.38 122 ARG A N 1
ATOM 913 C CA . ARG A 1 122 ? 19.734 8.391 8.57 1 93.38 122 ARG A CA 1
ATOM 914 C C . ARG A 1 122 ? 20.594 7.32 7.891 1 93.38 122 ARG A C 1
ATOM 916 O O . ARG A 1 122 ? 21.453 6.715 8.523 1 93.38 122 ARG A O 1
ATOM 923 N N . ASN A 1 123 ? 20.297 7.078 6.676 1 94.75 123 ASN A N 1
ATOM 924 C CA . ASN A 1 123 ? 21.047 6.117 5.871 1 94.75 123 ASN A CA 1
ATOM 925 C C . ASN A 1 123 ? 21.328 6.656 4.469 1 94.75 123 ASN A C 1
ATOM 927 O O . ASN A 1 123 ? 20.531 6.426 3.549 1 94.75 123 ASN A O 1
ATOM 931 N N . PRO A 1 124 ? 22.391 7.301 4.27 1 92.81 124 PRO A N 1
ATOM 932 C CA . PRO A 1 124 ? 22.703 7.945 2.99 1 92.81 124 PRO A CA 1
ATOM 933 C C . PRO A 1 124 ? 22.797 6.953 1.833 1 92.81 124 PRO A C 1
ATOM 935 O O . PRO A 1 124 ? 22.672 7.344 0.669 1 92.81 124 PRO A O 1
ATOM 938 N N . SER A 1 125 ? 23 5.707 2.092 1 94.38 125 SER A N 1
ATOM 939 C CA . SER A 1 125 ? 23.172 4.711 1.041 1 94.38 125 SER A CA 1
ATOM 940 C C . SER A 1 125 ? 21.828 4.109 0.63 1 94.38 125 SER A C 1
ATOM 942 O O . SER A 1 125 ? 21.766 3.275 -0.274 1 94.38 125 SER A O 1
ATOM 944 N N . GLU A 1 126 ? 20.781 4.59 1.319 1 96.19 126 GLU A N 1
ATOM 945 C CA . GLU A 1 126 ? 19.453 4.078 0.988 1 96.19 126 GLU A CA 1
ATOM 946 C C . GLU A 1 126 ? 19.062 4.438 -0.445 1 96.19 126 GLU A C 1
ATOM 948 O O . GLU A 1 126 ? 19.141 5.602 -0.84 1 96.19 126 GLU A O 1
ATOM 953 N N . THR A 1 127 ? 18.688 3.42 -1.23 1 96 127 THR A N 1
ATOM 954 C CA . THR A 1 127 ? 18.406 3.668 -2.639 1 96 127 THR A CA 1
ATOM 955 C C . THR A 1 127 ? 17 3.188 -2.994 1 96 127 THR A C 1
ATOM 957 O O . THR A 1 127 ? 16.562 3.33 -4.137 1 96 127 THR A O 1
ATOM 960 N N . ARG A 1 128 ? 16.25 2.672 -2.121 1 96.69 128 ARG A N 1
ATOM 961 C CA . ARG A 1 128 ? 14.914 2.139 -2.398 1 96.69 128 ARG A CA 1
ATOM 962 C C . ARG A 1 128 ? 13.953 3.25 -2.795 1 96.69 128 ARG A C 1
ATOM 964 O O . ARG A 1 128 ? 14.242 4.434 -2.607 1 96.69 128 ARG A O 1
ATOM 971 N N . MET A 1 129 ? 12.836 2.84 -3.436 1 97.12 129 MET A N 1
ATOM 972 C CA . MET A 1 129 ? 11.703 3.725 -3.684 1 97.12 129 MET A CA 1
ATOM 973 C C . MET A 1 129 ? 10.867 3.906 -2.42 1 97.12 129 MET A C 1
ATOM 975 O O . MET A 1 129 ? 10.469 2.926 -1.785 1 97.12 129 MET A O 1
ATOM 979 N N . LEU A 1 130 ? 10.672 5.133 -2.045 1 97.62 130 LEU A N 1
ATOM 980 C CA . LEU A 1 130 ? 9.711 5.441 -0.993 1 97.62 130 LEU A CA 1
ATOM 981 C C . LEU A 1 130 ? 8.305 5.582 -1.567 1 97.62 130 LEU A C 1
ATOM 983 O O . LEU A 1 130 ? 8.086 6.352 -2.506 1 97.62 130 LEU A O 1
ATOM 987 N N . VAL A 1 131 ? 7.395 4.773 -1.072 1 97.56 131 VAL A N 1
ATOM 988 C CA . VAL A 1 131 ? 5.992 4.832 -1.458 1 97.56 131 VAL A CA 1
ATOM 989 C C . VAL A 1 131 ? 5.148 5.289 -0.27 1 97.56 131 VAL A C 1
ATOM 991 O O . VAL A 1 131 ? 5.098 4.613 0.761 1 97.56 131 VAL A O 1
ATOM 994 N N . MET A 1 132 ? 4.461 6.426 -0.448 1 98.25 132 MET A N 1
ATOM 995 C CA . MET A 1 132 ? 3.623 6.977 0.615 1 98.25 132 MET A CA 1
ATOM 996 C C . MET A 1 132 ? 2.146 6.863 0.255 1 98.25 132 MET A C 1
ATOM 998 O O . MET A 1 132 ? 1.734 7.277 -0.831 1 98.25 132 MET A O 1
ATOM 1002 N N . GLY A 1 133 ? 1.386 6.203 1.064 1 97.5 133 GLY A N 1
ATOM 1003 C CA . GLY A 1 133 ? -0.066 6.223 0.996 1 97.5 133 GLY A CA 1
ATOM 1004 C C . GLY A 1 133 ? -0.702 7.09 2.064 1 97.5 133 GLY A C 1
ATOM 1005 O O . GLY A 1 133 ? -0.531 6.84 3.26 1 97.5 133 GLY A O 1
ATOM 1006 N N . LEU A 1 134 ? -1.552 8.047 1.596 1 97.5 134 LEU A N 1
ATOM 1007 C CA . LEU A 1 134 ? -2.043 9.055 2.533 1 97.5 134 LEU A CA 1
ATOM 1008 C C . LEU A 1 134 ? -3.566 9.117 2.518 1 97.5 134 LEU A C 1
ATOM 1010 O O . LEU A 1 134 ? -4.184 8.992 1.458 1 97.5 134 LEU A O 1
ATOM 1014 N N . GLY A 1 135 ? -4.16 9.211 3.645 1 96.88 135 GLY A N 1
ATOM 1015 C CA . GLY A 1 135 ? -5.547 9.594 3.871 1 96.88 135 GLY A CA 1
ATOM 1016 C C . GLY A 1 135 ? -5.699 10.703 4.898 1 96.88 135 GLY A C 1
ATOM 1017 O O . GLY A 1 135 ? -6.004 10.438 6.062 1 96.88 135 GLY A O 1
ATOM 1018 N N . LEU A 1 136 ? -5.516 11.914 4.43 1 96.38 136 LEU A N 1
ATOM 1019 C CA . LEU A 1 136 ? -5.457 13.039 5.355 1 96.38 136 LEU A CA 1
ATOM 1020 C C . LEU A 1 136 ? -6.609 14.008 5.102 1 96.38 136 LEU A C 1
ATOM 1022 O O . LEU A 1 136 ? -7.047 14.172 3.961 1 96.38 136 LEU A O 1
ATOM 1026 N N . ASP A 1 137 ? -6.922 14.594 6.148 1 94.69 137 ASP A N 1
ATOM 1027 C CA . ASP A 1 137 ? -7.906 15.672 6.074 1 94.69 137 ASP A CA 1
ATOM 1028 C C . ASP A 1 137 ? -7.266 16.969 5.574 1 94.69 137 ASP A C 1
ATOM 1030 O O . ASP A 1 137 ? -6.125 17.281 5.93 1 94.69 137 ASP A O 1
ATOM 1034 N N . LYS A 1 138 ? -8 17.703 4.801 1 91.5 138 LYS A N 1
ATOM 1035 C CA . LYS A 1 138 ? -7.477 18.938 4.23 1 91.5 138 LYS A CA 1
ATOM 1036 C C . LYS A 1 138 ? -7.039 19.906 5.324 1 91.5 138 LYS A C 1
ATOM 1038 O O . LYS A 1 138 ? -6.207 20.781 5.09 1 91.5 138 LYS A O 1
ATOM 1043 N N . SER A 1 139 ? -7.582 19.812 6.504 1 93.25 139 SER A N 1
ATOM 1044 C CA . SER A 1 139 ? -7.258 20.703 7.613 1 93.25 139 SER A CA 1
ATOM 1045 C C . SER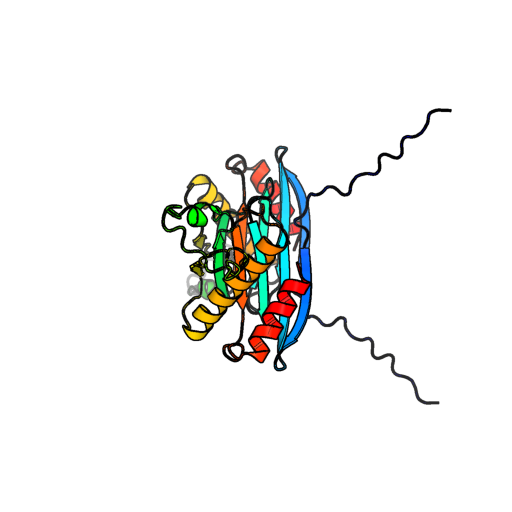 A 1 139 ? -5.844 20.453 8.133 1 93.25 139 SER A C 1
ATOM 1047 O O . SER A 1 139 ? -5.359 21.172 9 1 93.25 139 SER A O 1
ATOM 1049 N N . MET A 1 140 ? -5.168 19.484 7.555 1 95.19 140 MET A N 1
ATOM 1050 C CA . MET A 1 140 ? -3.857 19.094 8.062 1 95.19 140 MET A CA 1
ATOM 1051 C C . MET A 1 140 ? -2.75 19.906 7.391 1 95.19 140 MET A C 1
ATOM 1053 O O . MET A 1 140 ? -1.566 19.656 7.625 1 95.19 140 MET A O 1
ATOM 1057 N N . SER A 1 141 ? -3.025 20.938 6.676 1 93.12 141 SER A N 1
ATOM 1058 C CA . SER A 1 141 ? -2.043 21.672 5.887 1 93.12 141 SER A CA 1
ATOM 1059 C C . SER A 1 141 ? -1.393 22.781 6.711 1 93.12 141 SER A C 1
ATOM 1061 O O . SER A 1 141 ? -0.506 23.484 6.223 1 93.12 141 SER A O 1
ATOM 1063 N N . GLY A 1 142 ? -1.82 22.969 7.969 1 94.25 142 GLY A N 1
ATOM 1064 C CA . GLY A 1 142 ? -1.178 23.953 8.828 1 94.25 142 GLY A CA 1
ATOM 1065 C C . GLY A 1 142 ? 0.196 23.516 9.305 1 94.25 142 GLY A C 1
ATOM 1066 O O . GLY A 1 142 ? 0.529 22.328 9.266 1 94.25 142 GLY A O 1
ATOM 1067 N N . ARG A 1 143 ? 1.032 24.5 9.781 1 95 143 ARG A N 1
ATOM 1068 C CA . ARG A 1 143 ? 2.406 24.234 10.195 1 95 143 ARG A CA 1
ATOM 1069 C C . ARG A 1 143 ? 2.449 23.266 11.367 1 95 143 ARG A C 1
ATOM 1071 O O . ARG A 1 143 ? 3.273 22.344 11.391 1 95 143 ARG A O 1
ATOM 1078 N N . GLU A 1 144 ? 1.635 23.516 12.336 1 96.56 144 GLU A N 1
ATOM 1079 C CA . GLU A 1 144 ? 1.633 22.656 13.516 1 96.56 144 GLU A CA 1
ATOM 1080 C C . GLU A 1 144 ? 1.233 21.219 13.148 1 96.56 144 GLU A C 1
ATOM 1082 O O . GLU A 1 144 ? 1.879 20.266 13.578 1 96.56 144 GLU A O 1
ATOM 1087 N N . GLU A 1 145 ? 0.159 21.125 12.359 1 96.88 145 GLU A N 1
ATOM 1088 C CA . GLU A 1 145 ? -0.306 19.812 11.914 1 96.88 145 GLU A CA 1
ATOM 1089 C C . GLU A 1 145 ? 0.758 19.109 11.078 1 96.88 145 GLU A C 1
ATOM 1091 O O . GLU A 1 145 ? 0.983 17.906 11.242 1 96.88 145 GLU A O 1
ATOM 1096 N N . TYR A 1 146 ? 1.354 19.906 10.266 1 96.81 146 TYR A N 1
ATOM 1097 C CA . TYR A 1 146 ? 2.416 19.375 9.422 1 96.81 146 TYR A CA 1
ATOM 1098 C C . TYR A 1 146 ? 3.547 18.797 10.266 1 96.81 146 TYR A C 1
ATOM 1100 O O . TYR A 1 146 ? 3.982 17.672 10.039 1 96.81 146 TYR A O 1
ATOM 1108 N N . SER A 1 147 ? 4.047 19.5 11.195 1 97.19 147 SER A N 1
ATOM 1109 C CA . SER A 1 147 ? 5.121 19.047 12.07 1 97.19 147 SER A CA 1
ATOM 1110 C C . SER A 1 147 ? 4.727 17.781 12.828 1 97.19 147 SER A C 1
ATOM 1112 O O . SER A 1 147 ? 5.547 16.875 13 1 97.19 147 SER A O 1
ATOM 1114 N N . GLU A 1 148 ? 3.492 17.719 13.266 1 98 148 GLU A N 1
ATOM 1115 C CA . GLU A 1 148 ? 3.01 16.547 13.984 1 98 148 GLU A CA 1
ATOM 1116 C C . GLU A 1 148 ? 2.957 15.32 13.07 1 98 148 GLU A C 1
ATOM 1118 O O . GLU A 1 148 ? 3.244 14.203 13.508 1 98 148 GLU A O 1
ATOM 1123 N N . LEU A 1 149 ? 2.574 15.562 11.805 1 98.25 149 LEU A N 1
ATOM 1124 C CA . LEU A 1 149 ? 2.559 14.477 10.828 1 98.25 149 LEU A CA 1
ATOM 1125 C C . LEU A 1 149 ? 3.965 13.93 10.602 1 98.25 149 LEU A C 1
ATOM 1127 O O . LEU A 1 149 ? 4.168 12.711 10.594 1 98.25 149 LEU A O 1
ATOM 1131 N N . VAL A 1 150 ? 4.867 14.82 10.422 1 98 150 VAL A N 1
ATOM 1132 C CA . VAL A 1 150 ? 6.258 14.414 10.227 1 98 150 VAL A CA 1
ATOM 1133 C C . VAL A 1 150 ? 6.738 13.617 11.438 1 98 150 VAL A C 1
ATOM 1135 O O . VAL A 1 150 ? 7.332 12.547 11.289 1 98 150 VAL A O 1
ATOM 1138 N N . GLY A 1 151 ? 6.473 14.172 12.625 1 97.94 151 GLY A N 1
ATOM 1139 C CA . GLY A 1 151 ? 6.852 13.469 13.844 1 97.94 151 GLY A CA 1
ATOM 1140 C C . GLY A 1 151 ? 6.238 12.086 13.953 1 97.94 151 GLY A C 1
ATOM 1141 O O . GLY A 1 151 ? 6.914 11.133 14.352 1 97.94 151 GLY A O 1
ATOM 1142 N N . LEU A 1 152 ? 5.039 11.922 13.656 1 98 152 LEU A N 1
ATOM 1143 C CA . LEU A 1 152 ? 4.332 10.648 13.688 1 98 152 LEU A CA 1
ATOM 1144 C C . LEU A 1 152 ? 5.039 9.617 12.82 1 98 152 LEU A C 1
ATOM 1146 O O . LEU A 1 152 ? 5.281 8.492 13.266 1 98 152 LEU A O 1
ATOM 1150 N N . VAL A 1 153 ? 5.363 10.008 11.523 1 98.06 153 VAL A N 1
ATOM 1151 C CA . VAL A 1 153 ? 5.973 9.094 10.562 1 98.06 153 VAL A CA 1
ATOM 1152 C C . VAL A 1 153 ? 7.383 8.727 11.023 1 98.06 153 VAL A C 1
ATOM 1154 O O . VAL A 1 153 ? 7.785 7.566 10.945 1 98.06 153 VAL A O 1
ATOM 1157 N N . LEU A 1 154 ? 8.141 9.695 11.555 1 97.31 154 LEU A N 1
ATOM 1158 C CA . LEU A 1 154 ? 9.508 9.438 12.008 1 97.31 154 LEU A CA 1
ATOM 1159 C C . LEU A 1 154 ? 9.508 8.445 13.164 1 97.31 154 LEU A C 1
ATOM 1161 O O . LEU A 1 154 ? 10.438 7.645 13.297 1 97.31 154 LEU A O 1
ATOM 1165 N N . GLY A 1 155 ? 8.422 8.438 13.945 1 96.31 155 GLY A N 1
ATOM 1166 C CA . GLY A 1 155 ? 8.297 7.484 15.039 1 96.31 155 GLY A CA 1
ATOM 1167 C C . GLY A 1 155 ? 8.047 6.066 14.562 1 96.31 155 GLY A C 1
ATOM 1168 O O . GLY A 1 155 ? 8.195 5.113 15.328 1 96.31 155 GLY A O 1
ATOM 1169 N N . ALA A 1 156 ? 7.664 5.934 13.344 1 95.62 156 ALA A N 1
ATOM 1170 C CA . ALA A 1 156 ? 7.363 4.617 12.789 1 95.62 156 ALA A CA 1
ATOM 1171 C C . ALA A 1 156 ? 8.477 4.148 11.859 1 95.62 156 ALA A C 1
ATOM 1173 O O . ALA A 1 156 ? 8.258 3.271 11.016 1 95.62 156 ALA A O 1
ATOM 1174 N N . LEU A 1 157 ? 9.617 4.801 11.883 1 94.38 157 LEU A N 1
ATOM 1175 C CA . LEU A 1 157 ? 10.773 4.414 11.078 1 94.38 157 LEU A CA 1
ATOM 1176 C C . LEU A 1 157 ? 11.781 3.639 11.914 1 94.38 157 LEU A C 1
ATOM 1178 O O . LEU A 1 157 ? 11.898 3.857 13.117 1 94.38 157 LEU A O 1
ATOM 1182 N N . MET B 1 1 ? -17.594 0.85 50.125 1 24.78 1 MET B N 1
ATOM 1183 C CA . MET B 1 1 ? -16.469 0.262 49.375 1 24.78 1 MET B CA 1
ATOM 1184 C C . MET B 1 1 ? -16.672 0.38 47.875 1 24.78 1 MET B C 1
ATOM 1186 O O . MET B 1 1 ? -17.641 -0.166 47.344 1 24.78 1 MET B O 1
ATOM 1190 N N . ALA B 1 2 ? -16.203 1.479 47.25 1 31.92 2 ALA B N 1
ATOM 1191 C CA . ALA B 1 2 ? -16.547 1.937 45.906 1 31.92 2 ALA B CA 1
ATOM 1192 C C . ALA B 1 2 ? -16.047 0.965 44.844 1 31.92 2 ALA B C 1
ATOM 1194 O O . ALA B 1 2 ? -14.906 0.484 44.906 1 31.92 2 ALA B O 1
ATOM 1195 N N . ALA B 1 3 ? -16.875 0.11 44.156 1 30.88 3 ALA B N 1
ATOM 1196 C CA . ALA B 1 3 ? -16.609 -0.792 43.062 1 30.88 3 ALA B CA 1
ATOM 1197 C C . ALA B 1 3 ? -15.734 -0.123 42 1 30.88 3 ALA B C 1
ATOM 1199 O O . ALA B 1 3 ? -16.062 0.949 41.5 1 30.88 3 ALA B O 1
ATOM 1200 N N . GLN B 1 4 ? -14.414 -0.183 42.094 1 26.23 4 GLN B N 1
ATOM 1201 C CA . GLN B 1 4 ? -13.406 0.271 41.156 1 26.23 4 GLN B CA 1
ATOM 1202 C C . GLN B 1 4 ? -13.656 -0.317 39.781 1 26.23 4 GLN B C 1
ATOM 1204 O O . GLN B 1 4 ? -13.531 -1.527 39.562 1 26.23 4 GLN B O 1
ATOM 1209 N N . GLY B 1 5 ? -14.75 0.086 39.125 1 28.2 5 GLY B N 1
ATOM 1210 C CA . GLY B 1 5 ? -15.07 -0.384 37.781 1 28.2 5 GLY B CA 1
ATOM 1211 C C . GLY B 1 5 ? -13.867 -0.476 36.875 1 28.2 5 GLY B C 1
ATOM 1212 O O . GLY B 1 5 ? -13.117 0.493 36.719 1 28.2 5 GLY B O 1
ATOM 1213 N N . ASP B 1 6 ? -13.258 -1.645 36.75 1 30.83 6 ASP B N 1
ATOM 1214 C CA . ASP B 1 6 ? -12.18 -2.037 35.844 1 30.83 6 ASP B CA 1
ATOM 1215 C C . ASP B 1 6 ? -12.414 -1.5 34.438 1 30.83 6 ASP B C 1
ATOM 1217 O O . ASP B 1 6 ? -13.422 -1.815 33.812 1 30.83 6 ASP B O 1
ATOM 1221 N N . TYR B 1 7 ? -12.203 -0.214 34.156 1 25.5 7 TYR B N 1
ATOM 1222 C CA . TYR B 1 7 ? -12.25 0.32 32.781 1 25.5 7 TYR B CA 1
ATOM 1223 C C . TYR B 1 7 ? -11.398 -0.514 31.844 1 25.5 7 TYR B C 1
ATOM 1225 O O . TYR B 1 7 ? -10.18 -0.618 32.031 1 25.5 7 TYR B O 1
ATOM 1233 N N . VAL B 1 8 ? -11.789 -1.753 31.547 1 29.48 8 VAL B N 1
ATOM 1234 C CA . VAL B 1 8 ? -11.133 -2.479 30.469 1 29.48 8 VAL B CA 1
ATOM 1235 C C . VAL B 1 8 ? -10.859 -1.532 29.297 1 29.48 8 VAL B C 1
ATOM 1237 O O . VAL B 1 8 ? -11.789 -0.907 28.766 1 29.48 8 VAL B O 1
ATOM 1240 N N . VAL B 1 9 ? -9.844 -0.85 29.344 1 28.8 9 VAL B N 1
ATOM 1241 C CA . VAL B 1 9 ? -9.375 -0.071 28.188 1 28.8 9 VAL B CA 1
ATOM 1242 C C . VAL B 1 9 ? -9.5 -0.897 26.922 1 28.8 9 VAL B C 1
ATOM 1244 O O . VAL B 1 9 ? -8.883 -1.956 26.797 1 28.8 9 VAL B O 1
ATOM 1247 N N . ALA B 1 10 ? -10.695 -1.072 26.359 1 32.94 10 ALA B N 1
ATOM 1248 C CA . ALA B 1 10 ? -10.867 -1.683 25.047 1 32.94 10 ALA B CA 1
ATOM 1249 C C . ALA B 1 10 ? -9.688 -1.349 24.141 1 32.94 10 ALA B C 1
ATOM 1251 O O . ALA B 1 10 ? -9.211 -0.213 24.125 1 32.94 10 ALA B O 1
ATOM 1252 N N . PRO B 1 11 ? -8.867 -2.328 23.938 1 34.38 11 PRO B N 1
ATOM 1253 C CA . PRO B 1 11 ? -7.812 -2.014 22.984 1 34.38 11 PRO B CA 1
ATOM 1254 C C . PRO B 1 11 ? -8.281 -1.07 21.875 1 34.38 11 PRO B C 1
ATOM 1256 O O . PRO B 1 11 ? -9.422 -1.164 21.422 1 34.38 11 PRO B O 1
ATOM 1259 N N . ALA B 1 12 ? -8.102 0.118 21.953 1 35.31 12 ALA B N 1
ATOM 1260 C CA . ALA B 1 12 ? -8.484 1.091 20.938 1 35.31 12 ALA B CA 1
ATOM 1261 C C . ALA B 1 12 ? -8.461 0.463 19.547 1 35.31 12 ALA B C 1
ATOM 1263 O O . ALA B 1 12 ? -7.523 -0.265 19.203 1 35.31 12 ALA B O 1
ATOM 1264 N N . PRO B 1 13 ? -9.609 0.104 18.969 1 40.16 13 PRO B N 1
ATOM 1265 C CA . PRO B 1 13 ? -9.703 -0.37 17.578 1 40.16 13 PRO B CA 1
ATOM 1266 C C . PRO B 1 13 ? -8.602 0.184 16.688 1 40.16 13 PRO B C 1
ATOM 1268 O O . PRO B 1 13 ? -8.617 -0.032 15.477 1 40.16 13 PRO B O 1
ATOM 1271 N N . PHE B 1 14 ? -8.016 1.432 17.094 1 47.47 14 PHE B N 1
ATOM 1272 C CA . PHE B 1 14 ? -7.25 2.279 16.203 1 47.47 14 PHE B CA 1
ATOM 1273 C C . PHE B 1 14 ? -5.91 1.637 15.859 1 47.47 14 PHE B C 1
ATOM 1275 O O . PHE B 1 14 ? -5.328 0.934 16.688 1 47.47 14 PHE B O 1
ATOM 1282 N N . PRO B 1 15 ? -4.852 1.302 15.289 1 53.38 15 PRO B N 1
ATOM 1283 C CA . PRO B 1 15 ? -4.078 1.056 14.07 1 53.38 15 PRO B CA 1
ATOM 1284 C C . PRO B 1 15 ? -4.664 -0.065 13.219 1 53.38 15 PRO B C 1
ATOM 1286 O O . PRO B 1 15 ? -5.43 -0.894 13.719 1 53.38 15 PRO B O 1
ATOM 1289 N N . ALA B 1 16 ? -4.641 0.149 11.875 1 61.72 16 ALA B N 1
ATOM 1290 C CA . ALA B 1 16 ? -5.078 -0.913 10.977 1 61.72 16 ALA B CA 1
ATOM 1291 C C . ALA B 1 16 ? -4.543 -2.27 11.422 1 61.72 16 ALA B C 1
ATOM 1293 O O . ALA B 1 16 ? -3.359 -2.402 11.742 1 61.72 16 ALA B O 1
ATOM 1294 N N . LYS B 1 17 ? -5.398 -3.143 12.008 1 80.44 17 LYS B N 1
ATOM 1295 C CA . LYS B 1 17 ? -4.996 -4.527 12.25 1 80.44 17 LYS B CA 1
ATOM 1296 C C . LYS B 1 17 ? -4.164 -5.066 11.094 1 80.44 17 LYS B C 1
ATOM 1298 O O . LYS B 1 17 ? -4.453 -4.781 9.93 1 80.44 17 LYS B O 1
ATOM 1303 N N . THR B 1 18 ? -2.93 -5.391 11.414 1 88.06 18 THR B N 1
ATOM 1304 C CA . THR B 1 18 ? -2.041 -5.965 10.414 1 88.06 18 THR B CA 1
ATOM 1305 C C . THR B 1 18 ? -1.857 -7.461 10.641 1 88.06 18 THR B C 1
ATOM 1307 O O . THR B 1 18 ? -1.627 -7.898 11.773 1 88.06 18 THR B O 1
ATOM 1310 N N . LEU B 1 19 ? -2.18 -8.281 9.672 1 92.31 19 LEU B N 1
ATOM 1311 C CA . LEU B 1 19 ? -1.969 -9.727 9.688 1 92.31 19 LEU B CA 1
ATOM 1312 C C . LEU B 1 19 ? -0.99 -10.148 8.594 1 92.31 19 LEU B C 1
ATOM 1314 O O . LEU B 1 19 ? -1.062 -9.648 7.469 1 92.31 19 LEU B O 1
ATOM 1318 N N . SER B 1 20 ? -0.025 -11.039 8.961 1 93.75 20 SER B N 1
ATOM 1319 C CA . SER B 1 20 ? 0.959 -11.461 7.973 1 93.75 20 SER B CA 1
ATOM 1320 C C . SER B 1 20 ? 1.156 -12.977 7.996 1 93.75 20 SER B C 1
ATOM 1322 O O . SER B 1 20 ? 1.007 -13.609 9.039 1 93.75 20 SER B O 1
ATOM 1324 N N . THR B 1 21 ? 1.366 -13.547 6.898 1 95.38 21 THR B N 1
ATOM 1325 C CA . THR B 1 21 ? 1.759 -14.938 6.699 1 95.38 21 THR B CA 1
ATOM 1326 C C . THR B 1 21 ? 2.928 -15.039 5.727 1 95.38 21 THR B C 1
ATOM 1328 O O . THR B 1 21 ? 3.059 -14.211 4.816 1 95.38 21 THR B O 1
ATOM 1331 N N . THR B 1 22 ? 3.814 -15.992 5.965 1 94.81 22 THR B N 1
ATOM 1332 C CA . THR B 1 22 ? 4.945 -16.234 5.074 1 94.81 22 THR B CA 1
ATOM 1333 C C . THR B 1 22 ? 5.09 -17.719 4.77 1 94.81 22 THR B C 1
ATOM 1335 O O . THR B 1 22 ? 4.953 -18.562 5.66 1 94.81 22 THR B O 1
ATOM 1338 N N . GLU B 1 23 ? 5.297 -18 3.537 1 94.62 23 GLU B N 1
ATOM 1339 C CA . GLU B 1 23 ? 5.523 -19.375 3.076 1 94.62 23 GLU B CA 1
ATOM 1340 C C . GLU B 1 23 ? 6.531 -19.406 1.931 1 94.62 23 GLU B C 1
ATOM 1342 O O . GLU B 1 23 ? 6.797 -18.375 1.298 1 94.62 23 GLU B O 1
ATOM 1347 N N . ARG B 1 24 ? 7.129 -20.547 1.783 1 95.25 24 ARG B N 1
ATOM 1348 C CA . ARG B 1 24 ? 7.941 -20.766 0.59 1 95.25 24 ARG B CA 1
ATOM 1349 C C . ARG B 1 24 ? 7.117 -21.375 -0.537 1 95.25 24 ARG B C 1
ATOM 1351 O O . ARG B 1 24 ? 6.5 -22.422 -0.363 1 95.25 24 ARG B O 1
ATOM 1358 N N . ILE B 1 25 ? 7.051 -20.703 -1.694 1 97.12 25 ILE B N 1
ATOM 1359 C CA . ILE B 1 25 ? 6.34 -21.172 -2.879 1 97.12 25 ILE B CA 1
ATOM 1360 C C . ILE B 1 25 ? 7.312 -21.312 -4.047 1 97.12 25 ILE B C 1
ATOM 1362 O O . ILE B 1 25 ? 7.91 -20.328 -4.484 1 97.12 25 ILE B O 1
ATOM 1366 N N . LYS B 1 26 ? 7.449 -22.5 -4.574 1 95.06 26 LYS B N 1
ATOM 1367 C CA . LYS B 1 26 ? 8.398 -22.797 -5.641 1 95.06 26 LYS B CA 1
ATOM 1368 C C . LYS B 1 26 ? 9.797 -22.281 -5.293 1 95.06 26 LYS B C 1
ATOM 1370 O O . LYS B 1 26 ? 10.438 -21.609 -6.102 1 95.06 26 LYS B O 1
ATOM 1375 N N . GLY B 1 27 ? 10.086 -22.453 -4.012 1 94.19 27 GLY B N 1
ATOM 1376 C CA . GLY B 1 27 ? 11.43 -22.156 -3.545 1 94.19 27 GLY B CA 1
ATOM 1377 C C . GLY B 1 27 ? 11.633 -20.688 -3.232 1 94.19 27 GLY B C 1
ATOM 1378 O O . GLY B 1 27 ? 12.727 -20.281 -2.822 1 94.19 27 GLY B O 1
ATOM 1379 N N . LYS B 1 28 ? 10.641 -19.922 -3.42 1 95.5 28 LYS B N 1
ATOM 1380 C CA . LYS B 1 28 ? 10.758 -18.484 -3.16 1 95.5 28 LYS B CA 1
ATOM 1381 C C . LYS B 1 28 ? 9.992 -18.094 -1.9 1 95.5 28 LYS B C 1
ATOM 1383 O O . LYS B 1 28 ? 8.812 -18.422 -1.754 1 95.5 28 LYS B O 1
ATOM 1388 N N . GLU B 1 29 ? 10.727 -17.422 -1.036 1 94.56 29 GLU B N 1
ATOM 1389 C CA . GLU B 1 29 ? 10.031 -16.891 0.127 1 94.56 29 GLU B CA 1
ATOM 1390 C C . GLU B 1 29 ? 8.953 -15.883 -0.289 1 94.56 29 GLU B C 1
ATOM 1392 O O . GLU B 1 29 ? 9.25 -14.914 -0.997 1 94.56 29 GLU B O 1
ATOM 1397 N N . THR B 1 30 ? 7.711 -16.109 0.053 1 96.31 30 THR B N 1
ATOM 1398 C CA . THR B 1 30 ? 6.551 -15.312 -0.323 1 96.31 30 THR B CA 1
ATOM 1399 C C . THR B 1 30 ? 5.785 -14.852 0.915 1 96.31 30 THR B C 1
ATOM 1401 O O . THR B 1 30 ? 5.418 -15.672 1.761 1 96.31 30 THR B O 1
ATOM 1404 N N . SER B 1 31 ? 5.598 -13.555 1.076 1 96.25 31 SER B N 1
ATOM 1405 C CA . SER B 1 31 ? 4.914 -13.008 2.244 1 96.25 31 SER B CA 1
ATOM 1406 C C . SER B 1 31 ? 3.662 -12.234 1.841 1 96.25 31 SER B C 1
ATOM 1408 O O . SER B 1 31 ? 3.662 -11.523 0.837 1 96.25 31 SER B O 1
ATOM 1410 N N . ALA B 1 32 ? 2.621 -12.414 2.615 1 97.25 32 ALA B N 1
ATOM 1411 C CA . ALA B 1 32 ? 1.386 -11.648 2.475 1 97.25 32 ALA B CA 1
ATOM 1412 C C . ALA B 1 32 ? 1.085 -10.852 3.744 1 97.25 32 ALA B C 1
ATOM 1414 O O . ALA B 1 32 ? 1.229 -11.367 4.855 1 97.25 32 ALA B O 1
ATOM 1415 N N . THR B 1 33 ? 0.748 -9.625 3.586 1 95.56 33 THR B N 1
ATOM 1416 C CA . THR B 1 33 ? 0.366 -8.781 4.711 1 95.56 33 THR B CA 1
ATOM 1417 C C . THR B 1 33 ? -0.946 -8.055 4.418 1 95.56 33 THR B C 1
ATOM 1419 O O . THR B 1 33 ? -1.116 -7.477 3.344 1 95.56 33 THR B O 1
ATOM 1422 N N . THR B 1 34 ? -1.863 -8.117 5.371 1 96.5 34 THR B N 1
ATOM 1423 C CA . THR B 1 34 ? -3.145 -7.434 5.246 1 96.5 34 THR B CA 1
ATOM 1424 C C . THR B 1 34 ? -3.24 -6.285 6.25 1 96.5 34 THR B C 1
ATOM 1426 O O . THR B 1 34 ? -2.875 -6.441 7.414 1 96.5 34 THR B O 1
ATOM 1429 N N . MET B 1 35 ? -3.633 -5.191 5.793 1 95.44 35 MET B N 1
ATOM 1430 C CA . MET B 1 35 ? -3.992 -4.047 6.625 1 95.44 35 MET B CA 1
ATOM 1431 C C . MET B 1 35 ? -5.449 -3.648 6.402 1 95.44 35 MET B C 1
ATOM 1433 O O . MET B 1 35 ? -5.906 -3.576 5.262 1 95.44 35 MET B O 1
ATOM 1437 N N . TYR B 1 36 ? -6.102 -3.381 7.508 1 95.62 36 TYR B N 1
ATOM 1438 C CA . TYR B 1 36 ? -7.508 -3.01 7.422 1 95.62 36 TYR B CA 1
ATOM 1439 C C . TYR B 1 36 ? -7.699 -1.521 7.688 1 95.62 36 TYR B C 1
ATOM 1441 O O . TYR B 1 36 ? -7.328 -1.021 8.75 1 95.62 36 TYR B O 1
ATOM 1449 N N . PHE B 1 37 ? -8.344 -0.782 6.688 1 94.81 37 PHE B N 1
ATOM 1450 C CA . PHE B 1 37 ? -8.742 0.615 6.809 1 94.81 37 PHE B CA 1
ATOM 1451 C C . PHE B 1 37 ? -10.258 0.751 6.781 1 94.81 37 PHE B C 1
ATOM 1453 O O . PHE B 1 37 ? -10.977 -0.225 6.535 1 94.81 37 PHE B O 1
ATOM 1460 N N . ALA B 1 38 ? -10.719 1.924 7.117 1 94.38 38 ALA B N 1
ATOM 1461 C CA . ALA B 1 38 ? -12.164 2.148 7.117 1 94.38 38 ALA B CA 1
ATOM 1462 C C . ALA B 1 38 ? -12.734 2.061 5.703 1 94.38 38 ALA B C 1
ATOM 1464 O O . ALA B 1 38 ? -13.867 1.624 5.512 1 94.38 38 ALA B O 1
ATOM 1465 N N . ASP B 1 39 ? -11.953 2.43 4.707 1 94.44 39 ASP B N 1
ATOM 1466 C CA . ASP B 1 39 ? -12.484 2.492 3.35 1 94.44 39 ASP B CA 1
ATOM 1467 C C . ASP B 1 39 ? -11.82 1.446 2.453 1 94.44 39 ASP B C 1
ATOM 1469 O O . ASP B 1 39 ? -12.25 1.242 1.314 1 94.44 39 ASP B O 1
ATOM 1473 N N . LYS B 1 40 ? -10.75 0.735 2.98 1 96.56 40 LYS B N 1
ATOM 1474 C CA . LYS B 1 40 ? -9.992 -0.194 2.146 1 96.56 40 LYS B CA 1
ATOM 1475 C C . LYS B 1 40 ? -9.562 -1.424 2.941 1 96.56 40 LYS B C 1
ATOM 1477 O O . LYS B 1 40 ? -9.375 -1.348 4.156 1 96.56 40 LYS B O 1
ATOM 1482 N N . ILE B 1 41 ? -9.422 -2.441 2.236 1 97.06 41 ILE B N 1
ATOM 1483 C CA . ILE B 1 41 ? -8.602 -3.574 2.656 1 97.06 41 ILE B CA 1
ATOM 1484 C C . ILE B 1 41 ? -7.359 -3.666 1.778 1 97.06 41 ILE B C 1
ATOM 1486 O O . ILE B 1 41 ? -7.461 -3.867 0.565 1 97.06 41 ILE B O 1
ATOM 1490 N N . MET B 1 42 ? -6.23 -3.512 2.381 1 97.06 42 MET B N 1
ATOM 1491 C CA . MET B 1 42 ? -5 -3.549 1.601 1 97.06 42 MET B CA 1
ATOM 1492 C C . MET B 1 42 ? -4.223 -4.836 1.867 1 97.06 42 MET B C 1
ATOM 1494 O O . MET B 1 42 ? -3.969 -5.184 3.021 1 97.06 42 MET B O 1
ATOM 1498 N N . ILE B 1 43 ? -3.857 -5.523 0.807 1 97.75 43 ILE B N 1
ATOM 1499 C CA . ILE B 1 43 ? -3.074 -6.746 0.924 1 97.75 43 ILE B CA 1
ATOM 1500 C C . ILE B 1 43 ? -1.831 -6.648 0.042 1 97.75 43 ILE B C 1
ATOM 1502 O O . ILE B 1 43 ? -1.923 -6.281 -1.132 1 97.75 43 ILE B O 1
ATOM 1506 N N . THR B 1 44 ? -0.712 -6.887 0.585 1 97.62 44 THR B N 1
ATOM 1507 C CA . THR B 1 44 ? 0.509 -7.004 -0.205 1 97.62 44 THR B CA 1
ATOM 1508 C C . THR B 1 44 ? 0.972 -8.461 -0.272 1 97.62 44 THR B C 1
ATOM 1510 O O . THR B 1 44 ? 0.875 -9.188 0.714 1 97.62 44 THR B O 1
ATOM 1513 N N . ILE B 1 45 ? 1.378 -8.883 -1.433 1 97.75 45 ILE B N 1
ATOM 1514 C CA . ILE B 1 45 ? 2.029 -10.172 -1.644 1 97.75 45 ILE B CA 1
ATOM 1515 C C . ILE B 1 45 ? 3.4 -9.961 -2.281 1 97.75 45 ILE B C 1
ATOM 1517 O O . ILE B 1 45 ? 3.498 -9.484 -3.414 1 97.75 45 ILE B O 1
ATOM 1521 N N . SER B 1 46 ? 4.387 -10.344 -1.547 1 96.81 46 SER B N 1
ATOM 1522 C CA . SER B 1 46 ? 5.738 -10.016 -1.995 1 96.81 46 SER B CA 1
ATOM 1523 C C . SER B 1 46 ? 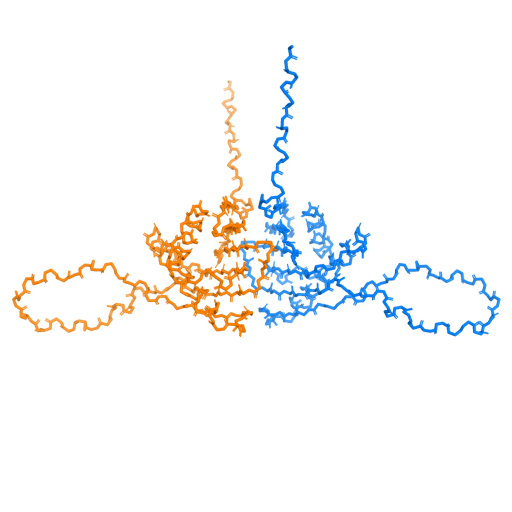6.621 -11.258 -2.039 1 96.81 46 SER B C 1
ATOM 1525 O O . SER B 1 46 ? 6.648 -12.047 -1.089 1 96.81 46 SER B O 1
ATOM 1527 N N . GLN B 1 47 ? 7.258 -11.453 -3.115 1 95.38 47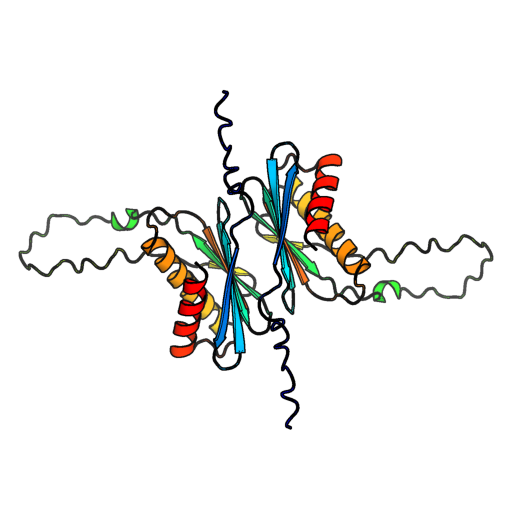 GLN B N 1
ATOM 1528 C CA . GLN B 1 47 ? 8.328 -12.43 -3.271 1 95.38 47 GLN B CA 1
ATOM 1529 C C . GLN B 1 47 ? 9.688 -11.742 -3.412 1 95.38 47 GLN B C 1
ATOM 1531 O O . GLN B 1 47 ? 9.812 -10.75 -4.133 1 95.38 47 GLN B O 1
ATOM 1536 N N . ASP B 1 48 ? 10.641 -12.297 -2.619 1 89.44 48 ASP B N 1
ATOM 1537 C CA . ASP B 1 48 ? 11.992 -11.742 -2.613 1 89.44 48 ASP B CA 1
ATOM 1538 C C . ASP B 1 48 ? 11.977 -10.258 -2.252 1 89.44 48 ASP B C 1
ATOM 1540 O O . ASP B 1 48 ? 12.789 -9.484 -2.764 1 89.44 48 ASP B O 1
ATOM 1544 N N . GLY B 1 49 ? 10.969 -9.891 -1.552 1 90.19 49 GLY B N 1
ATOM 1545 C CA . GLY B 1 49 ? 10.875 -8.547 -1.016 1 90.19 49 GLY B CA 1
ATOM 1546 C C . GLY B 1 49 ? 10.477 -7.516 -2.059 1 90.19 49 GLY B C 1
ATOM 1547 O O . GLY B 1 49 ? 10.68 -6.312 -1.859 1 90.19 49 GLY B O 1
ATOM 1548 N N . ARG B 1 50 ? 9.922 -7.863 -3.201 1 93.75 50 ARG B N 1
ATOM 1549 C CA . ARG B 1 50 ? 9.578 -6.945 -4.281 1 93.75 50 ARG B CA 1
ATOM 1550 C C . ARG B 1 50 ? 8.094 -6.586 -4.242 1 93.75 50 ARG B C 1
ATOM 1552 O O . ARG B 1 50 ? 7.273 -7.371 -3.775 1 93.75 50 ARG B O 1
ATOM 1559 N N . LEU B 1 51 ? 7.762 -5.383 -4.691 1 95.25 51 LEU B N 1
ATOM 1560 C CA . LEU B 1 51 ? 6.398 -4.883 -4.836 1 95.25 51 LEU B CA 1
ATOM 1561 C C . LEU B 1 51 ? 6.273 -3.984 -6.059 1 95.25 51 LEU B C 1
ATOM 1563 O O . LEU B 1 51 ? 6.957 -2.959 -6.152 1 95.25 51 LEU B O 1
ATOM 1567 N N . ALA B 1 52 ? 5.391 -4.398 -7.062 1 93.81 52 ALA B N 1
ATOM 1568 C CA . ALA B 1 52 ? 5.512 -3.67 -8.328 1 93.81 52 ALA B CA 1
ATOM 1569 C C . ALA B 1 52 ? 4.152 -3.537 -9.016 1 93.81 52 ALA B C 1
ATOM 1571 O O . ALA B 1 52 ? 3.996 -2.738 -9.938 1 93.81 52 ALA B O 1
ATOM 1572 N N . HIS B 1 53 ? 3.221 -4.211 -8.727 1 96.75 53 HIS B N 1
ATOM 1573 C CA . HIS B 1 53 ? 1.938 -4.32 -9.414 1 96.75 53 HIS B CA 1
ATOM 1574 C C . HIS B 1 53 ? 0.777 -4.09 -8.453 1 96.75 53 HIS B C 1
ATOM 1576 O O . HIS B 1 53 ? 0.678 -4.75 -7.422 1 96.75 53 HIS B O 1
ATOM 1582 N N . TRP B 1 54 ? -0.109 -3.104 -8.812 1 97.19 54 TRP B N 1
ATOM 1583 C CA . TRP B 1 54 ? -1.213 -2.736 -7.93 1 97.19 54 TRP B CA 1
ATOM 1584 C C . TRP B 1 54 ? -2.553 -2.91 -8.641 1 97.19 54 TRP B C 1
ATOM 1586 O O . TRP B 1 54 ? -2.721 -2.482 -9.781 1 97.19 54 TRP B O 1
ATOM 1596 N N . VAL B 1 55 ? -3.496 -3.496 -7.938 1 98.19 55 VAL B N 1
ATOM 1597 C CA . VAL B 1 55 ? -4.797 -3.84 -8.5 1 98.19 55 VAL B CA 1
ATOM 1598 C C . VAL B 1 55 ? -5.902 -3.41 -7.535 1 98.19 55 VAL B C 1
ATOM 1600 O O . VAL B 1 55 ? -5.789 -3.604 -6.324 1 98.19 55 VAL B O 1
ATOM 1603 N N . HIS B 1 56 ? -6.984 -2.85 -8.055 1 97.81 56 HIS B N 1
ATOM 1604 C CA . HIS B 1 56 ? -8.164 -2.465 -7.281 1 97.81 56 HIS B CA 1
ATOM 1605 C C . HIS B 1 56 ? -9.344 -3.375 -7.59 1 97.81 56 HIS B C 1
ATOM 1607 O O . HIS B 1 56 ? -9.578 -3.73 -8.75 1 97.81 56 HIS B O 1
ATOM 1613 N N . VAL B 1 57 ? -10.086 -3.717 -6.559 1 98.06 57 VAL B N 1
ATOM 1614 C CA . VAL B 1 57 ? -11.32 -4.477 -6.707 1 98.06 57 VAL B CA 1
ATOM 1615 C C . VAL B 1 57 ? -12.406 -3.875 -5.82 1 98.06 57 VAL B C 1
ATOM 1617 O O . VAL B 1 57 ? -12.438 -4.121 -4.613 1 98.06 57 VAL B O 1
ATOM 1620 N N . PRO B 1 58 ? -13.32 -3.127 -6.391 1 97.31 58 PRO B N 1
ATOM 1621 C CA . PRO B 1 58 ? -14.469 -2.697 -5.582 1 97.31 58 PRO B CA 1
ATOM 1622 C C . PRO B 1 58 ? -15.328 -3.865 -5.113 1 97.31 58 PRO B C 1
ATOM 1624 O O . PRO B 1 58 ? -15.711 -4.719 -5.918 1 97.31 58 PRO B O 1
ATOM 1627 N N . LEU B 1 59 ? -15.648 -3.832 -3.805 1 96.94 59 LEU B N 1
ATOM 1628 C CA . LEU B 1 59 ? -16.406 -4.957 -3.277 1 96.94 59 LEU B CA 1
ATOM 1629 C C . LEU B 1 59 ? -17.875 -4.582 -3.096 1 96.94 59 LEU B C 1
ATOM 1631 O O . LEU B 1 59 ? -18.688 -5.41 -2.664 1 96.94 59 LEU B O 1
ATOM 1635 N N . ASP B 1 60 ? -18.281 -3.355 -3.379 1 90.19 60 ASP B N 1
ATOM 1636 C CA . ASP B 1 60 ? -19.656 -2.898 -3.221 1 90.19 60 ASP B CA 1
ATOM 1637 C C . ASP B 1 60 ? -20.531 -3.383 -4.375 1 90.19 60 ASP B C 1
ATOM 1639 O O . ASP B 1 60 ? -21.578 -2.793 -4.66 1 90.19 60 ASP B O 1
ATOM 1643 N N . VAL B 1 61 ? -20.219 -4.438 -5.055 1 73.81 61 VAL B N 1
ATOM 1644 C CA . VAL B 1 61 ? -21.031 -4.883 -6.184 1 73.81 61 VAL B CA 1
ATOM 1645 C C . VAL B 1 61 ? -22.422 -5.309 -5.688 1 73.81 61 VAL B C 1
ATOM 1647 O O . VAL B 1 61 ? -22.531 -5.992 -4.668 1 73.81 61 VAL B O 1
ATOM 1650 N N . SER B 1 62 ? -23.359 -4.465 -5.609 1 55.03 62 SER B N 1
ATOM 1651 C CA . SER B 1 62 ? -24.734 -4.797 -5.281 1 55.03 62 SER B CA 1
ATOM 1652 C C . SER B 1 62 ? -25.172 -6.098 -5.953 1 55.03 62 SER B C 1
ATOM 1654 O O . SER B 1 62 ? -24.734 -6.395 -7.07 1 55.03 62 SER B O 1
ATOM 1656 N N . ALA B 1 63 ? -25.578 -7.035 -5.199 1 46.41 63 ALA B N 1
ATOM 1657 C CA . ALA B 1 63 ? -26.406 -8.125 -5.707 1 46.41 63 ALA B CA 1
ATOM 1658 C C . ALA B 1 63 ? -27.359 -7.625 -6.797 1 46.41 63 ALA B C 1
ATOM 1660 O O . ALA B 1 63 ? -28.188 -8.383 -7.293 1 46.41 63 ALA B O 1
ATOM 1661 N N . THR B 1 64 ? -27.453 -6.371 -6.961 1 44.44 64 THR B N 1
ATOM 1662 C CA . THR B 1 64 ? -28.547 -5.984 -7.852 1 44.44 64 THR B CA 1
ATOM 1663 C C . THR B 1 64 ? -28.359 -6.605 -9.234 1 44.44 64 THR B C 1
ATOM 1665 O O . THR B 1 64 ? -29.312 -6.688 -10.016 1 44.44 64 THR B O 1
ATOM 1668 N N . ASP B 1 65 ? -27.047 -6.734 -9.586 1 42.22 65 ASP B N 1
ATOM 1669 C CA . ASP B 1 65 ? -27.109 -7.211 -10.961 1 42.22 65 ASP B CA 1
ATOM 1670 C C . ASP B 1 65 ? -27.797 -8.57 -11.039 1 42.22 65 ASP B C 1
ATOM 1672 O O . ASP B 1 65 ? -28.016 -9.102 -12.133 1 42.22 65 ASP B O 1
ATOM 1676 N N . ASP B 1 66 ? -27.75 -9.172 -9.945 1 41.66 66 ASP B N 1
ATOM 1677 C CA . ASP B 1 66 ? -28.641 -10.328 -10.055 1 41.66 66 ASP B CA 1
ATOM 1678 C C . ASP B 1 66 ? -30.078 -9.898 -10.266 1 41.66 66 ASP B C 1
ATOM 1680 O O . ASP B 1 66 ? -30.984 -10.742 -10.297 1 41.66 66 ASP B O 1
ATOM 1684 N N . SER B 1 67 ? -30.375 -8.664 -9.914 1 40.16 67 SER B N 1
ATOM 1685 C CA . SER B 1 67 ? -31.766 -8.352 -10.211 1 40.16 67 SER B CA 1
ATOM 1686 C C . SER B 1 67 ? -32.031 -8.383 -11.711 1 40.16 67 SER B C 1
ATOM 1688 O O . SER B 1 67 ? -32.875 -7.641 -12.219 1 40.16 67 SER B O 1
ATOM 1690 N N . ILE B 1 68 ? -31.156 -8.617 -12.594 1 37.78 68 ILE B N 1
ATOM 1691 C CA . ILE B 1 68 ? -31.797 -8.844 -13.883 1 37.78 68 ILE B CA 1
ATOM 1692 C C . ILE B 1 68 ? -33.031 -9.727 -13.703 1 37.78 68 ILE B C 1
ATOM 1694 O O . ILE B 1 68 ? -33.031 -10.625 -12.867 1 37.78 68 ILE B O 1
ATOM 1698 N N . THR B 1 69 ? -34.125 -9.453 -14.602 1 36.38 69 THR B N 1
ATOM 1699 C CA . THR B 1 69 ? -35.531 -9.75 -14.906 1 36.38 69 THR B CA 1
ATOM 1700 C C . THR B 1 69 ? -35.75 -11.25 -14.984 1 36.38 69 THR B C 1
ATOM 1702 O O . THR B 1 69 ? -35.281 -11.914 -15.906 1 36.38 69 THR B O 1
ATOM 1705 N N . SER B 1 70 ? -35.406 -12.023 -14.031 1 36 70 SER B N 1
ATOM 1706 C CA . SER B 1 70 ? -36.219 -13.242 -14.164 1 36 70 SER B CA 1
ATOM 1707 C C . SER B 1 70 ? -37.688 -12.922 -14.43 1 36 70 SER B C 1
ATOM 1709 O O . SER B 1 70 ? -38.344 -12.297 -13.594 1 36 70 SER B O 1
ATOM 1711 N N . ASN B 1 71 ? -37.969 -12.57 -15.656 1 36.03 71 ASN B N 1
ATOM 1712 C CA . ASN B 1 71 ? -39.375 -12.727 -16.031 1 36.03 71 ASN B CA 1
ATOM 1713 C C . ASN B 1 71 ? -39.938 -14.039 -15.5 1 36.03 71 ASN B C 1
ATOM 1715 O O . ASN B 1 71 ? -39.5 -15.117 -15.883 1 36.03 71 ASN B O 1
ATOM 1719 N N . PRO B 1 72 ? -40.625 -14.062 -14.414 1 39.75 72 PRO B N 1
ATOM 1720 C CA . PRO B 1 72 ? -41.281 -15.219 -13.82 1 39.75 72 PRO B CA 1
ATOM 1721 C C . PRO B 1 72 ? -42.031 -16.047 -14.859 1 39.75 72 PRO B C 1
ATOM 1723 O O . PRO B 1 72 ? -42.656 -17.047 -14.508 1 39.75 72 PRO B O 1
ATOM 1726 N N . TYR B 1 73 ? -42.312 -15.453 -16.047 1 36.47 73 TYR B N 1
ATOM 1727 C CA . TYR B 1 73 ? -43.406 -16.203 -16.703 1 36.47 73 TYR B CA 1
ATOM 1728 C C . TYR B 1 73 ? -42.938 -17.609 -17.047 1 36.47 73 TYR B C 1
ATOM 1730 O O . TYR B 1 73 ? -43.719 -18.422 -17.547 1 36.47 73 TYR B O 1
ATOM 1738 N N . VAL B 1 74 ? -41.75 -17.906 -17.578 1 36.66 74 VAL B N 1
ATOM 1739 C CA . VAL B 1 74 ? -41.812 -19.234 -18.172 1 36.66 74 VAL B CA 1
ATOM 1740 C C . VAL B 1 74 ? -41.781 -20.281 -17.062 1 36.66 74 VAL B C 1
ATOM 1742 O O . VAL B 1 74 ? -40.812 -20.391 -16.312 1 36.66 74 VAL B O 1
ATOM 1745 N N . ASP B 1 75 ? -42.875 -20.719 -16.391 1 35.91 75 ASP B N 1
ATOM 1746 C CA . ASP B 1 75 ? -43.281 -21.781 -15.5 1 35.91 75 ASP B CA 1
ATOM 1747 C C . ASP B 1 75 ? -42.625 -23.109 -15.883 1 35.91 75 ASP B C 1
ATOM 1749 O O . ASP B 1 75 ? -43.188 -24.172 -15.602 1 35.91 75 ASP B O 1
ATOM 1753 N N . ARG B 1 76 ? -41.844 -23.328 -16.922 1 35.53 76 ARG B N 1
ATOM 1754 C CA . ARG B 1 76 ? -41.719 -24.766 -17.109 1 35.53 76 ARG B CA 1
ATOM 1755 C C . ARG B 1 76 ? -41.219 -25.453 -15.836 1 35.53 76 ARG B C 1
ATOM 1757 O O . ARG B 1 76 ? -40.594 -24.812 -14.992 1 35.53 76 ARG B O 1
ATOM 1764 N N . ASP B 1 77 ? -41.812 -26.703 -15.367 1 36.84 77 ASP B N 1
ATOM 1765 C CA . ASP B 1 77 ? -41.781 -27.719 -14.328 1 36.84 77 ASP B CA 1
ATOM 1766 C C . ASP B 1 77 ? -40.344 -28.078 -13.977 1 36.84 77 ASP B C 1
ATOM 1768 O O . ASP B 1 77 ? -40.094 -28.969 -13.164 1 36.84 77 ASP B O 1
ATOM 1772 N N . ASP B 1 78 ? -39.469 -28.219 -14.977 1 38.66 78 ASP B N 1
ATOM 1773 C CA . ASP B 1 78 ? -38.344 -29.094 -14.617 1 38.66 78 ASP B CA 1
ATOM 1774 C C . ASP B 1 78 ? -37.625 -28.578 -13.375 1 38.66 78 ASP B C 1
ATOM 1776 O O . ASP B 1 78 ? -37.375 -27.375 -13.25 1 38.66 78 ASP B O 1
ATOM 1780 N N . ASP B 1 79 ? -37.75 -29.234 -12.164 1 39.12 79 ASP B N 1
ATOM 1781 C CA . ASP B 1 79 ? -37.094 -29.312 -10.859 1 39.12 79 ASP B CA 1
ATOM 1782 C C . ASP B 1 79 ? -35.625 -29.016 -10.977 1 39.12 79 ASP B C 1
ATOM 1784 O O . ASP B 1 79 ? -34.781 -29.766 -10.484 1 39.12 79 ASP B O 1
ATOM 1788 N N . GLU B 1 80 ? -35.125 -28.828 -12.141 1 39.94 80 GLU B N 1
ATOM 1789 C CA . GLU B 1 80 ? -33.688 -28.75 -11.961 1 39.94 80 GLU B CA 1
ATOM 1790 C C . GLU B 1 80 ? -33.312 -27.688 -10.93 1 39.94 80 GLU B C 1
ATOM 1792 O O . GLU B 1 80 ? -33.844 -26.578 -10.953 1 39.94 80 GLU B O 1
ATOM 1797 N N . PRO B 1 81 ? -33 -28.203 -9.656 1 38.84 81 PRO B N 1
ATOM 1798 C CA . PRO B 1 81 ? -32.469 -27.25 -8.68 1 38.84 81 PRO B CA 1
ATOM 1799 C C . PRO B 1 81 ? -31.766 -26.047 -9.336 1 38.84 81 PRO B C 1
ATOM 1801 O O . PRO B 1 81 ? -31.188 -26.188 -10.422 1 38.84 81 PRO B O 1
ATOM 1804 N N . SER B 1 82 ? -32.469 -25.016 -9.539 1 39.44 82 SER B N 1
ATOM 1805 C CA . SER B 1 82 ? -31.734 -23.781 -9.773 1 39.44 82 SER B CA 1
ATOM 1806 C C . SER B 1 82 ? -30.344 -23.844 -9.148 1 39.44 82 SER B C 1
ATOM 1808 O O . SER B 1 82 ? -30.203 -24.172 -7.961 1 39.44 82 SER B O 1
ATOM 1810 N N . SER B 1 83 ? -29.391 -24.531 -9.734 1 38.16 83 SER B N 1
ATOM 1811 C CA . SER B 1 83 ? -28.031 -24.406 -9.242 1 38.16 83 SER B CA 1
ATOM 1812 C C . SER B 1 83 ? -27.859 -23.156 -8.398 1 38.16 83 SER B C 1
ATOM 1814 O O . SER B 1 83 ? -28.062 -22.031 -8.883 1 38.16 83 SER B O 1
ATOM 1816 N N . ASP B 1 84 ? -28.391 -22.984 -7.141 1 39.41 84 ASP B N 1
ATOM 1817 C CA . ASP B 1 84 ? -27.938 -22.219 -5.98 1 39.41 84 ASP B CA 1
ATOM 1818 C C . ASP B 1 84 ? -26.5 -21.75 -6.16 1 39.41 84 ASP B C 1
ATOM 1820 O O . ASP B 1 84 ? -25.594 -22.203 -5.445 1 39.41 84 ASP B O 1
ATOM 1824 N N . LEU B 1 85 ? -25.891 -21.938 -7.246 1 40.22 85 LEU B N 1
ATOM 1825 C CA . LEU B 1 85 ? -24.547 -21.359 -7.316 1 40.22 85 LEU B CA 1
ATOM 1826 C C . LEU B 1 85 ? -24.516 -19.984 -6.652 1 40.22 85 LEU B C 1
ATOM 1828 O O . LEU B 1 85 ? -25.438 -19.188 -6.816 1 40.22 85 LEU B O 1
ATOM 1832 N N . LEU B 1 86 ? -24.141 -19.859 -5.441 1 44.97 86 LEU B N 1
ATOM 1833 C CA . LEU B 1 86 ? -23.781 -18.625 -4.75 1 44.97 86 LEU B CA 1
ATOM 1834 C C . LEU B 1 86 ? -23.469 -17.516 -5.75 1 44.97 86 LEU B C 1
ATOM 1836 O O . LEU B 1 86 ? -22.953 -17.781 -6.84 1 44.97 86 LEU B O 1
ATOM 1840 N N . PRO B 1 87 ? -24.312 -16.516 -5.801 1 47.66 87 PRO B N 1
ATOM 1841 C CA . PRO B 1 87 ? -24.062 -15.367 -6.676 1 47.66 87 PRO B CA 1
ATOM 1842 C C . PRO B 1 87 ? -22.578 -15.125 -6.914 1 47.66 87 PRO B C 1
ATOM 1844 O O . PRO B 1 87 ? -21.766 -15.211 -5.98 1 47.66 87 PRO B O 1
ATOM 1847 N N . MET B 1 88 ? -22 -15.711 -7.93 1 57.41 88 MET B N 1
ATOM 1848 C CA . MET B 1 88 ? -20.641 -15.344 -8.352 1 57.41 88 MET B CA 1
ATOM 1849 C C . MET B 1 88 ? -20.453 -13.828 -8.273 1 57.41 88 MET B C 1
ATOM 1851 O O . MET B 1 88 ? -21.266 -13.07 -8.789 1 57.41 88 MET B O 1
ATOM 1855 N N . HIS B 1 89 ? -19.953 -13.25 -7.113 1 69.38 89 HIS B N 1
ATOM 1856 C CA . HIS B 1 89 ? -19.641 -11.828 -7.055 1 69.38 89 HIS B CA 1
ATOM 1857 C C . HIS B 1 89 ? -18.875 -11.383 -8.297 1 69.38 89 HIS B C 1
ATOM 1859 O O . HIS B 1 89 ? -17.844 -11.961 -8.641 1 69.38 89 HIS B O 1
ATOM 1865 N N . HIS B 1 90 ? -19.625 -10.969 -9.367 1 85.94 90 HIS B N 1
ATOM 1866 C CA . HIS B 1 90 ? -18.984 -10.453 -10.578 1 85.94 90 HIS B CA 1
ATOM 1867 C C . HIS B 1 90 ? -18.062 -9.273 -10.25 1 85.94 90 HIS B C 1
ATOM 1869 O O . HIS B 1 90 ? -18.422 -8.125 -10.516 1 85.94 90 HIS B O 1
ATOM 1875 N N . LEU B 1 91 ? -17 -9.617 -9.586 1 94.44 91 LEU B N 1
ATOM 1876 C CA . LEU B 1 91 ? -16.031 -8.586 -9.242 1 94.44 91 LEU B CA 1
ATOM 1877 C C . LEU B 1 91 ? -15.117 -8.289 -10.422 1 94.44 91 LEU B C 1
ATOM 1879 O O . LEU B 1 91 ? -14.812 -9.188 -11.219 1 94.44 91 LEU B O 1
ATOM 1883 N N . THR B 1 92 ? -14.836 -7.062 -10.57 1 95.19 92 THR B N 1
ATOM 1884 C CA . THR B 1 92 ? -13.906 -6.66 -11.617 1 95.19 92 THR B CA 1
ATOM 1885 C C . THR B 1 92 ? -12.641 -6.059 -11.008 1 95.19 92 THR B C 1
ATOM 1887 O O . THR B 1 92 ? -12.711 -5.172 -10.164 1 95.19 92 THR B O 1
ATOM 1890 N N . ALA B 1 93 ? -11.516 -6.617 -11.453 1 96.81 93 ALA B N 1
ATOM 1891 C CA . ALA B 1 93 ? -10.219 -6.102 -11.031 1 96.81 93 ALA B CA 1
ATOM 1892 C C . ALA B 1 93 ? -9.656 -5.117 -12.062 1 96.81 93 ALA B C 1
ATOM 1894 O O . ALA B 1 93 ? -9.766 -5.344 -13.266 1 96.81 93 ALA B O 1
ATOM 1895 N N . THR B 1 94 ? -9.102 -4.023 -11.586 1 96.44 94 THR B N 1
ATOM 1896 C CA . THR B 1 94 ? -8.469 -3.027 -12.445 1 96.44 94 THR B CA 1
ATOM 1897 C C . THR B 1 94 ? -7.035 -2.77 -12.008 1 96.44 94 THR B C 1
ATOM 1899 O O . THR B 1 94 ? -6.781 -2.432 -10.844 1 96.44 94 THR B O 1
ATOM 1902 N N . THR B 1 95 ? -6.121 -2.887 -12.969 1 96.88 95 THR B N 1
ATOM 1903 C CA . THR B 1 95 ? -4.727 -2.555 -12.703 1 96.88 95 THR B CA 1
ATOM 1904 C C . THR B 1 95 ? -4.531 -1.042 -12.648 1 96.88 95 THR B C 1
ATOM 1906 O O . THR B 1 95 ? -4.902 -0.331 -13.586 1 96.88 95 THR B O 1
ATOM 1909 N N . ILE B 1 96 ? -3.932 -0.559 -11.578 1 94.44 96 ILE B N 1
ATOM 1910 C CA . ILE B 1 96 ? -3.783 0.886 -11.445 1 94.44 96 ILE B CA 1
ATOM 1911 C C . ILE B 1 96 ? -2.312 1.27 -11.594 1 94.44 96 ILE B C 1
ATOM 1913 O O . ILE B 1 96 ? -1.992 2.428 -11.875 1 94.44 96 ILE B O 1
ATOM 1917 N N . LEU B 1 97 ? -1.381 0.302 -11.305 1 92.88 97 LEU B N 1
ATOM 1918 C CA . LEU B 1 97 ? 0.05 0.53 -11.477 1 92.88 97 LEU B CA 1
ATOM 1919 C C . LEU B 1 97 ? 0.779 -0.779 -11.758 1 92.88 97 LEU B C 1
ATOM 1921 O O . LEU B 1 97 ? 0.499 -1.8 -11.125 1 92.88 97 LEU B O 1
ATOM 1925 N N . GLY B 1 98 ? 1.928 -0.863 -12.633 1 91.56 98 GLY B N 1
ATOM 1926 C CA . GLY B 1 98 ? 2.877 -1.948 -12.812 1 91.56 98 GLY B CA 1
ATOM 1927 C C . GLY B 1 98 ? 2.355 -3.055 -13.711 1 91.56 98 GLY B C 1
ATOM 1928 O O . GLY B 1 98 ? 2.902 -4.16 -13.719 1 91.56 98 GLY B O 1
ATOM 1929 N N . GLY B 1 99 ? 1.394 -3.008 -14.461 1 84.81 99 GLY B N 1
ATOM 1930 C CA . GLY B 1 99 ? 0.793 -4.027 -15.305 1 84.81 99 GLY B CA 1
ATOM 1931 C C . GLY B 1 99 ? 1.464 -4.152 -16.656 1 84.81 99 GLY B C 1
ATOM 1932 O O . GLY B 1 99 ? 0.792 -4.336 -17.672 1 84.81 99 GLY B O 1
ATOM 1933 N N . THR B 1 100 ? 2.918 -4.172 -16.672 1 89 100 THR B N 1
ATOM 1934 C CA . THR B 1 100 ? 3.623 -4.121 -17.953 1 89 100 THR B CA 1
ATOM 1935 C C . THR B 1 100 ? 3.844 -5.527 -18.5 1 89 100 THR B C 1
ATOM 1937 O O . THR B 1 100 ? 4.016 -5.707 -19.703 1 89 100 THR B O 1
ATOM 1940 N N . VAL B 1 101 ? 3.932 -6.512 -17.672 1 91.94 101 VAL B N 1
ATOM 1941 C CA . VAL B 1 101 ? 4.062 -7.906 -18.078 1 91.94 101 VAL B CA 1
ATOM 1942 C C . VAL B 1 101 ? 2.686 -8.57 -18.094 1 91.94 101 VAL B C 1
ATOM 1944 O O . VAL B 1 101 ? 2.072 -8.773 -17.047 1 91.94 101 VAL B O 1
ATOM 1947 N N . GLN B 1 102 ? 2.266 -8.938 -19.25 1 92.81 102 GLN B N 1
ATOM 1948 C CA . GLN B 1 102 ? 0.9 -9.406 -19.469 1 92.81 102 GLN B CA 1
ATOM 1949 C C . GLN B 1 102 ? 0.576 -10.586 -18.547 1 92.81 102 GLN B C 1
ATOM 1951 O O . GLN B 1 102 ? -0.5 -10.641 -17.953 1 92.81 102 GLN B O 1
ATOM 1956 N N . GLU B 1 103 ? 1.455 -11.57 -18.531 1 93.75 103 GLU B N 1
ATOM 1957 C CA . GLU B 1 103 ? 1.239 -12.773 -17.734 1 93.75 103 GLU B CA 1
ATOM 1958 C C . GLU B 1 103 ? 1.012 -12.422 -16.266 1 93.75 103 GLU B C 1
ATOM 1960 O O . GLU B 1 103 ? 0.123 -12.984 -15.617 1 93.75 103 GLU B O 1
ATOM 1965 N N . LEU B 1 104 ? 1.75 -11.516 -15.773 1 94.12 104 LEU B N 1
ATOM 1966 C CA . LEU B 1 104 ? 1.626 -11.102 -14.375 1 94.12 104 LEU B CA 1
ATOM 1967 C C . LEU B 1 104 ? 0.374 -10.258 -14.172 1 94.12 104 LEU B C 1
ATOM 1969 O O . LEU B 1 104 ? -0.251 -10.32 -13.109 1 94.12 104 LEU B O 1
ATOM 1973 N N . ASP B 1 105 ? 0.073 -9.539 -15.219 1 96.44 105 ASP B N 1
ATOM 1974 C CA . ASP B 1 105 ? -1.142 -8.734 -15.117 1 96.44 105 ASP B CA 1
ATOM 1975 C C . ASP B 1 105 ? -2.377 -9.617 -14.977 1 96.44 105 ASP B C 1
ATOM 1977 O O . ASP B 1 105 ? -3.223 -9.391 -14.109 1 96.44 105 ASP B O 1
ATOM 1981 N N . VAL B 1 106 ? -2.492 -10.594 -15.766 1 95.88 106 VAL B N 1
ATOM 1982 C CA . VAL B 1 106 ? -3.607 -11.531 -15.703 1 95.88 106 VAL B CA 1
ATOM 1983 C C . VAL B 1 106 ? -3.617 -12.234 -14.352 1 95.88 106 VAL B C 1
ATOM 1985 O O . VAL B 1 106 ? -4.664 -12.352 -13.711 1 95.88 106 VAL B O 1
ATOM 1988 N N . LEU B 1 107 ? -2.457 -12.664 -13.906 1 96.75 107 LEU B N 1
ATOM 1989 C CA . LEU B 1 107 ? -2.338 -13.32 -12.609 1 96.75 107 LEU B CA 1
ATOM 1990 C C . LEU B 1 107 ? -2.816 -12.406 -11.492 1 96.75 107 LEU B C 1
ATOM 1992 O O . LEU B 1 107 ? -3.59 -12.82 -10.625 1 96.75 107 LEU B O 1
ATOM 1996 N N . GLY B 1 108 ? -2.316 -11.195 -11.523 1 97.81 108 GLY B N 1
ATOM 1997 C CA . GLY B 1 108 ? -2.705 -10.234 -10.508 1 97.81 108 GLY B CA 1
ATOM 1998 C C . GLY B 1 108 ? -4.199 -9.977 -10.461 1 97.81 108 GLY B C 1
ATOM 1999 O O . GLY B 1 108 ? -4.801 -9.953 -9.391 1 97.81 108 GLY B O 1
ATOM 2000 N N . GLN B 1 109 ? -4.785 -9.836 -11.625 1 97.62 109 GLN B N 1
ATOM 2001 C CA . GLN B 1 109 ? -6.215 -9.555 -11.695 1 97.62 109 GLN B CA 1
ATOM 2002 C C . GLN B 1 109 ? -7.039 -10.75 -11.234 1 97.62 109 GLN B C 1
ATOM 2004 O O . GLN B 1 109 ? -8 -10.602 -10.477 1 97.62 109 GLN B O 1
ATOM 2009 N N . THR B 1 110 ? -6.676 -11.93 -11.68 1 96.81 110 THR B N 1
ATOM 2010 C CA . THR B 1 110 ? -7.41 -13.133 -11.297 1 96.81 110 THR B CA 1
ATOM 2011 C C . THR B 1 110 ? -7.281 -13.398 -9.805 1 96.81 110 THR B C 1
ATOM 2013 O O . THR B 1 110 ? -8.273 -13.695 -9.133 1 96.81 110 THR B O 1
ATOM 2016 N N . LEU B 1 111 ? -6.078 -13.242 -9.289 1 97.81 111 LEU B N 1
ATOM 2017 C CA . LEU B 1 111 ? -5.852 -13.406 -7.855 1 97.81 111 LEU B CA 1
ATOM 2018 C C . LEU B 1 111 ? -6.703 -12.422 -7.055 1 97.81 111 LEU B C 1
ATOM 2020 O O . LEU B 1 111 ? -7.355 -12.812 -6.082 1 97.81 111 LEU B O 1
ATOM 2024 N N . SER B 1 112 ? -6.738 -11.219 -7.488 1 98.25 112 SER B N 1
ATOM 2025 C CA . SER B 1 112 ? -7.453 -10.18 -6.758 1 98.25 112 SER B CA 1
ATOM 2026 C C . SER B 1 112 ? -8.953 -10.438 -6.758 1 98.25 112 SER B C 1
ATOM 2028 O O . SER B 1 112 ? -9.625 -10.242 -5.742 1 98.25 112 SER B O 1
ATOM 2030 N N . THR B 1 113 ? -9.477 -10.836 -7.879 1 97.31 113 THR B N 1
ATOM 2031 C CA . THR B 1 113 ? -10.906 -11.125 -7.938 1 97.31 113 THR B CA 1
ATOM 2032 C C . THR B 1 113 ? -11.25 -12.32 -7.062 1 97.31 113 THR B C 1
ATOM 2034 O O . THR B 1 113 ? -12.281 -12.328 -6.391 1 97.31 113 THR B O 1
ATOM 2037 N N . GLN B 1 114 ? -10.391 -13.344 -7.09 1 96.75 114 GLN B N 1
ATOM 2038 C CA . GLN B 1 114 ? -10.625 -14.523 -6.262 1 96.75 114 GLN B CA 1
ATOM 2039 C C . GLN B 1 114 ? -10.602 -14.164 -4.777 1 96.75 114 GLN B C 1
ATOM 2041 O O . GLN B 1 114 ? -11.445 -14.625 -4.008 1 96.75 114 GLN B O 1
ATOM 2046 N N . ILE B 1 115 ? -9.648 -13.383 -4.34 1 98 115 ILE B N 1
ATOM 2047 C CA . ILE B 1 115 ? -9.539 -12.961 -2.949 1 98 115 ILE B CA 1
ATOM 2048 C C . ILE B 1 115 ? -10.742 -12.094 -2.576 1 98 115 ILE B C 1
ATOM 2050 O O . ILE B 1 115 ? -11.32 -12.25 -1.498 1 98 115 ILE B O 1
ATOM 2054 N N . GLY B 1 116 ? -11.078 -11.156 -3.49 1 97.88 116 GLY B N 1
ATOM 2055 C CA . GLY B 1 116 ? -12.289 -10.375 -3.27 1 97.88 116 GLY B CA 1
ATOM 2056 C C . GLY B 1 116 ? -13.523 -11.234 -3.057 1 97.88 116 GLY B C 1
ATOM 2057 O O . GLY B 1 116 ? -14.32 -10.969 -2.154 1 97.88 116 GLY B O 1
ATOM 2058 N N . SER B 1 117 ? -13.648 -12.195 -3.881 1 95.62 117 SER B N 1
ATOM 2059 C CA . SER B 1 117 ? -14.773 -13.117 -3.75 1 95.62 117 SER B CA 1
ATOM 2060 C C . SER B 1 117 ? -14.75 -13.836 -2.408 1 95.62 117 SER B C 1
ATOM 2062 O O . SER B 1 117 ? -15.789 -14.008 -1.769 1 95.62 117 SER B O 1
ATOM 2064 N N . ALA B 1 118 ? -13.594 -14.336 -2.049 1 96.19 118 ALA B N 1
ATOM 2065 C CA . ALA B 1 118 ? -13.469 -15.008 -0.755 1 96.19 118 ALA B CA 1
ATOM 2066 C C . ALA B 1 118 ? -13.875 -14.078 0.384 1 96.19 118 ALA B C 1
ATOM 2068 O O . ALA B 1 118 ? -14.555 -14.492 1.324 1 96.19 118 ALA B O 1
ATOM 2069 N N . ILE B 1 119 ? -13.461 -12.812 0.343 1 97.06 119 ILE B N 1
ATOM 2070 C CA . ILE B 1 119 ? -13.805 -11.828 1.362 1 97.06 119 ILE B CA 1
ATOM 2071 C C . ILE B 1 119 ? -15.32 -11.641 1.416 1 97.06 119 ILE B C 1
ATOM 2073 O O . ILE B 1 119 ? -15.914 -11.648 2.496 1 97.06 119 ILE B O 1
ATOM 2077 N N . LYS B 1 120 ? -15.914 -11.531 0.267 1 95.44 120 LYS B N 1
ATOM 2078 C CA . LYS B 1 120 ? -17.359 -11.344 0.183 1 95.44 120 LYS B CA 1
ATOM 2079 C C . LYS B 1 120 ? -18.109 -12.562 0.699 1 95.44 120 LYS B C 1
ATOM 2081 O O . LYS B 1 120 ? -19.203 -12.445 1.257 1 95.44 120 LYS B O 1
ATOM 2086 N N . THR B 1 121 ? -17.562 -13.664 0.395 1 93.38 121 THR B N 1
ATOM 2087 C CA . THR B 1 121 ? -18.172 -14.891 0.881 1 93.38 121 THR B CA 1
ATOM 2088 C C . THR B 1 121 ? -18.156 -14.938 2.406 1 93.38 121 THR B C 1
ATOM 2090 O O . THR B 1 121 ? -19.125 -15.375 3.029 1 93.38 121 THR B O 1
ATOM 2093 N N . ARG B 1 122 ? -17.109 -14.477 3.021 1 93.31 122 ARG B N 1
ATOM 2094 C CA . ARG B 1 122 ? -17 -14.461 4.477 1 93.31 122 ARG B CA 1
ATOM 2095 C C . ARG B 1 122 ? -17.859 -13.359 5.082 1 93.31 122 ARG B C 1
ATOM 2097 O O . ARG B 1 122 ? -18.422 -13.539 6.164 1 93.31 122 ARG B O 1
ATOM 2104 N N . ASN B 1 123 ? -17.906 -12.273 4.434 1 94.75 123 ASN B N 1
ATOM 2105 C CA . ASN B 1 123 ? -18.719 -11.133 4.855 1 94.75 123 ASN B CA 1
ATOM 2106 C C . ASN B 1 123 ? -19.438 -10.492 3.67 1 94.75 123 ASN B C 1
ATOM 2108 O O . ASN B 1 123 ? -18.906 -9.562 3.055 1 94.75 123 ASN B O 1
ATOM 2112 N N . PRO B 1 124 ? -20.594 -10.906 3.363 1 92.94 124 PRO B N 1
ATOM 2113 C CA . PRO B 1 124 ? -21.328 -10.43 2.189 1 92.94 124 PRO B CA 1
ATOM 2114 C C . PRO B 1 124 ? -21.609 -8.93 2.234 1 92.94 124 PRO B C 1
ATOM 2116 O O . PRO B 1 124 ? -21.859 -8.312 1.195 1 92.94 124 PRO B O 1
ATOM 2119 N N . SER B 1 125 ? -21.594 -8.32 3.369 1 94.38 125 SER B N 1
ATOM 2120 C CA . SER B 1 125 ? -21.922 -6.902 3.508 1 94.38 125 SER B CA 1
ATOM 2121 C C . SER B 1 125 ? -20.672 -6.031 3.326 1 94.38 125 SER B C 1
ATOM 2123 O O . SER B 1 125 ? -20.766 -4.805 3.369 1 94.38 125 SER B O 1
ATOM 2125 N N . GLU B 1 126 ? -19.547 -6.719 3.1 1 96.19 126 GLU B N 1
ATOM 2126 C CA . GLU B 1 126 ? -18.312 -5.965 2.902 1 96.19 126 GLU B CA 1
ATOM 2127 C C . GLU B 1 126 ? -18.391 -5.102 1.646 1 96.19 126 GLU B C 1
ATOM 2129 O O . GLU B 1 126 ? -18.703 -5.598 0.564 1 96.19 126 GLU B O 1
ATOM 2134 N N . THR B 1 127 ? -18.125 -3.803 1.81 1 96 127 THR B N 1
ATOM 2135 C CA . THR B 1 127 ? -18.266 -2.896 0.675 1 96 127 THR B CA 1
ATOM 2136 C C . THR B 1 127 ? -16.969 -2.133 0.422 1 96 127 THR B C 1
ATOM 2138 O O . THR B 1 127 ? -16.891 -1.331 -0.511 1 96 127 THR B O 1
ATOM 2141 N N . ARG B 1 128 ? -15.938 -2.338 1.146 1 96.75 128 ARG B N 1
ATOM 2142 C CA . ARG B 1 128 ? -14.68 -1.607 0.997 1 96.75 128 ARG B CA 1
ATOM 2143 C C . ARG B 1 128 ? -14.008 -1.935 -0.333 1 96.75 128 ARG B C 1
ATOM 2145 O O . ARG B 1 128 ? -14.375 -2.906 -0.996 1 96.75 128 ARG B O 1
ATOM 2152 N N . MET B 1 129 ? -13.086 -1.031 -0.738 1 97.12 129 MET B N 1
ATOM 2153 C CA . MET B 1 129 ? -12.188 -1.291 -1.858 1 97.12 129 MET B CA 1
ATOM 2154 C C . MET B 1 129 ? -11.062 -2.236 -1.446 1 97.12 129 MET B C 1
ATOM 2156 O O . MET B 1 129 ? -10.391 -2.004 -0.443 1 97.12 129 MET B O 1
ATOM 2160 N N . LEU B 1 130 ? -10.922 -3.309 -2.182 1 97.69 130 LEU B N 1
ATOM 2161 C CA . LEU B 1 130 ? -9.758 -4.168 -2.029 1 97.69 130 LEU B CA 1
ATOM 2162 C C . LEU B 1 130 ? -8.594 -3.656 -2.877 1 97.69 130 LEU B C 1
ATOM 2164 O O . LEU B 1 130 ? -8.742 -3.447 -4.082 1 97.69 130 LEU B O 1
ATOM 2168 N N . VAL B 1 131 ? -7.492 -3.371 -2.229 1 97.62 131 VAL B N 1
ATOM 2169 C CA . VAL B 1 131 ? -6.27 -2.945 -2.9 1 97.62 131 VAL B CA 1
ATOM 2170 C C . VAL B 1 131 ? -5.191 -4.016 -2.74 1 97.62 131 VAL B C 1
ATOM 2172 O O . VAL B 1 131 ? -4.77 -4.316 -1.621 1 97.62 131 VAL B O 1
ATOM 2175 N N . MET B 1 132 ? -4.727 -4.551 -3.879 1 98.31 132 MET B N 1
ATOM 2176 C CA . MET B 1 132 ? -3.703 -5.594 -3.861 1 98.31 132 MET B CA 1
ATOM 2177 C C . MET B 1 132 ? -2.383 -5.066 -4.41 1 98.31 132 MET B C 1
ATOM 2179 O O . MET B 1 132 ? -2.344 -4.492 -5.5 1 98.31 132 MET B O 1
ATOM 2183 N N . GLY B 1 133 ? -1.352 -5.117 -3.639 1 97.56 133 GLY B N 1
ATOM 2184 C CA . GLY B 1 133 ? 0.01 -4.895 -4.098 1 97.56 133 GLY B CA 1
ATOM 2185 C C . GLY B 1 133 ? 0.802 -6.18 -4.262 1 97.56 133 GLY B C 1
ATOM 2186 O O . GLY B 1 133 ? 0.998 -6.922 -3.295 1 97.56 133 GLY B O 1
ATOM 2187 N N . LEU B 1 134 ? 1.36 -6.359 -5.488 1 97.5 134 LEU B N 1
ATOM 2188 C CA . LEU B 1 134 ? 1.962 -7.656 -5.789 1 97.5 134 LEU B CA 1
ATOM 2189 C C . LEU B 1 134 ? 3.398 -7.488 -6.27 1 97.5 134 LEU B C 1
ATOM 2191 O O . LEU B 1 134 ? 3.707 -6.547 -7.004 1 97.5 134 LEU B O 1
ATOM 2195 N N . GLY B 1 135 ? 4.273 -8.305 -5.809 1 96.88 135 GLY B N 1
ATOM 2196 C CA . GLY B 1 135 ? 5.605 -8.555 -6.344 1 96.88 135 GLY B CA 1
ATOM 2197 C C . GLY B 1 135 ? 5.898 -10.023 -6.566 1 96.88 135 GLY B C 1
ATOM 2198 O O . GLY B 1 135 ? 6.551 -10.664 -5.738 1 96.88 135 GLY B O 1
ATOM 2199 N N . LEU B 1 136 ? 5.43 -10.508 -7.691 1 96.44 136 LEU B N 1
ATOM 2200 C CA . LEU B 1 136 ? 5.492 -11.945 -7.938 1 96.44 136 LEU B CA 1
ATOM 2201 C C . LEU B 1 136 ? 6.395 -12.25 -9.125 1 96.44 136 LEU B C 1
ATOM 2203 O O . LEU B 1 136 ? 6.473 -11.469 -10.07 1 96.44 136 LEU B O 1
ATOM 2207 N N . ASP B 1 137 ? 6.918 -13.383 -9 1 94.75 137 ASP B N 1
ATOM 2208 C CA . ASP B 1 137 ? 7.695 -13.914 -10.117 1 94.75 137 ASP B CA 1
ATOM 2209 C C . ASP B 1 137 ? 6.781 -14.484 -11.195 1 94.75 137 ASP B C 1
ATOM 2211 O O . ASP B 1 137 ? 5.758 -15.102 -10.891 1 94.75 137 ASP B O 1
ATOM 2215 N N . LYS B 1 138 ? 7.152 -14.312 -12.43 1 91.75 138 LYS B N 1
ATOM 2216 C CA . LYS B 1 138 ? 6.34 -14.789 -13.547 1 91.75 138 LYS B CA 1
ATOM 2217 C C . LYS B 1 138 ? 6.109 -16.297 -13.461 1 91.75 138 LYS B C 1
ATOM 2219 O O . LYS B 1 138 ? 5.133 -16.812 -14.008 1 91.75 138 LYS B O 1
ATOM 2224 N N . SER B 1 139 ? 6.977 -17.031 -12.82 1 93.5 139 SER B N 1
ATOM 2225 C CA . SER B 1 139 ? 6.867 -18.469 -12.695 1 93.5 139 SER B CA 1
ATOM 2226 C C . SER B 1 139 ? 5.699 -18.859 -11.797 1 93.5 139 SER B C 1
ATOM 2228 O O . SER B 1 139 ? 5.387 -20.047 -11.656 1 93.5 139 SER B O 1
ATOM 2230 N N . MET B 1 140 ? 5.012 -17.891 -11.258 1 95.31 140 MET B N 1
ATOM 2231 C CA . MET B 1 140 ? 3.949 -18.172 -10.297 1 95.31 140 MET B CA 1
ATOM 2232 C C . MET B 1 140 ? 2.609 -18.359 -11 1 95.31 140 MET B C 1
ATOM 2234 O O . MET B 1 140 ? 1.579 -18.531 -10.352 1 95.31 140 MET B O 1
ATOM 2238 N N . SER B 1 141 ? 2.549 -18.469 -12.258 1 93.44 141 SER B N 1
ATOM 2239 C CA . SER B 1 141 ? 1.304 -18.5 -13.023 1 93.44 141 SER B CA 1
ATOM 2240 C C . SER B 1 141 ? 0.775 -19.922 -13.148 1 93.44 141 SER B C 1
ATOM 2242 O O . SER B 1 141 ? -0.293 -20.156 -13.719 1 93.44 141 SER B O 1
ATOM 2244 N N . GLY B 1 142 ? 1.521 -20.922 -12.641 1 94.38 142 GLY B N 1
ATOM 2245 C CA . GLY B 1 142 ? 1.027 -22.281 -12.656 1 94.38 142 GLY B CA 1
ATOM 2246 C C . GLY B 1 142 ? -0.092 -22.531 -11.664 1 94.38 142 GLY B C 1
ATOM 2247 O O . GLY B 1 142 ? -0.272 -21.75 -10.719 1 94.38 142 GLY B O 1
ATOM 2248 N N . ARG B 1 143 ? -0.88 -23.641 -11.859 1 95.19 143 ARG B N 1
ATOM 2249 C CA . ARG B 1 143 ? -2.041 -23.953 -11.031 1 95.19 143 ARG B CA 1
ATOM 2250 C C . ARG B 1 143 ? -1.635 -24.172 -9.586 1 95.19 143 ARG B C 1
ATOM 2252 O O . ARG B 1 143 ? -2.297 -23.688 -8.664 1 95.19 143 ARG B O 1
ATOM 2259 N N . GLU B 1 144 ? -0.627 -24.953 -9.391 1 96.69 144 GLU B N 1
ATOM 2260 C CA . GLU B 1 144 ? -0.191 -25.25 -8.031 1 96.69 144 GLU B CA 1
ATOM 2261 C C . GLU B 1 144 ? 0.269 -23.984 -7.316 1 96.69 144 GLU B C 1
ATOM 2263 O O . GLU B 1 144 ? -0.104 -23.75 -6.164 1 96.69 144 GLU B O 1
ATOM 2268 N N . GLU B 1 145 ? 1.088 -23.188 -8.031 1 97 145 GLU B N 1
ATOM 2269 C CA . GLU B 1 145 ? 1.573 -21.938 -7.469 1 97 145 GLU B CA 1
ATOM 2270 C C . GLU B 1 145 ? 0.419 -20.984 -7.16 1 97 145 GLU B C 1
ATOM 2272 O O . GLU B 1 145 ? 0.401 -20.344 -6.105 1 97 145 GLU B O 1
ATOM 2277 N N . TYR B 1 146 ? -0.482 -21 -8.094 1 96.88 146 TYR B N 1
ATOM 2278 C CA . TYR B 1 146 ? -1.661 -20.172 -7.922 1 96.88 146 TYR B CA 1
ATOM 2279 C C . TYR B 1 146 ? -2.432 -20.547 -6.664 1 96.88 146 TYR B C 1
ATOM 2281 O O . TYR B 1 146 ? -2.766 -19.688 -5.844 1 96.88 146 TYR B O 1
ATOM 2289 N N . SER B 1 147 ? -2.742 -21.75 -6.473 1 97.25 147 SER B N 1
ATOM 2290 C CA . SER B 1 147 ? -3.463 -22.25 -5.301 1 97.25 147 SER B CA 1
ATOM 2291 C C . SER B 1 147 ? -2.717 -21.906 -4.016 1 97.25 147 SER B C 1
ATOM 2293 O O . SER B 1 147 ? -3.334 -21.547 -3.012 1 97.25 147 SER B O 1
ATOM 2295 N N . GLU B 1 148 ? -1.408 -22.031 -4.039 1 98 148 GLU B N 1
ATOM 2296 C CA . GLU B 1 148 ? -0.601 -21.719 -2.861 1 98 148 GLU B CA 1
ATOM 2297 C C . GLU B 1 148 ? -0.65 -20.234 -2.535 1 98 148 GLU B C 1
ATOM 2299 O O . GLU B 1 148 ? -0.663 -19.859 -1.363 1 98 148 GLU B O 1
ATOM 2304 N N . LEU B 1 149 ? -0.667 -19.406 -3.598 1 98.25 149 LEU B N 1
ATOM 2305 C CA . LEU B 1 149 ? -0.786 -17.969 -3.398 1 98.25 149 LEU B CA 1
ATOM 2306 C C . LEU B 1 149 ? -2.119 -17.625 -2.744 1 98.25 149 LEU B C 1
ATOM 2308 O O . LEU B 1 149 ? -2.16 -16.828 -1.795 1 98.25 149 LEU B O 1
ATOM 2312 N N . VAL B 1 150 ? -3.145 -18.188 -3.26 1 98 150 VAL B N 1
ATOM 2313 C CA . VAL B 1 150 ? -4.469 -17.953 -2.697 1 98 150 VAL B CA 1
ATOM 2314 C C . VAL B 1 150 ? -4.492 -18.375 -1.231 1 98 150 VAL B C 1
ATOM 2316 O O . VAL B 1 150 ? -4.965 -17.625 -0.369 1 98 150 VAL B O 1
ATOM 2319 N N . GLY B 1 151 ? -3.984 -19.578 -0.972 1 97.94 151 GLY B N 1
ATOM 2320 C CA . GLY B 1 151 ? -3.916 -20.062 0.399 1 97.94 151 GLY B CA 1
ATOM 2321 C C . GLY B 1 151 ? -3.131 -19.141 1.315 1 97.94 151 GLY B C 1
ATOM 2322 O O . GLY B 1 151 ? -3.541 -18.891 2.451 1 97.94 151 GLY B O 1
ATOM 2323 N N . LEU B 1 152 ? -2.039 -18.672 0.919 1 98 152 LEU B N 1
ATOM 2324 C CA . LEU B 1 152 ? -1.195 -17.75 1.682 1 98 152 LEU B CA 1
ATOM 2325 C C . LEU B 1 152 ? -1.979 -16.516 2.104 1 98 152 LEU B C 1
ATOM 2327 O O . LEU B 1 152 ? -1.948 -16.125 3.271 1 98 152 LEU B O 1
ATOM 2331 N N . VAL B 1 153 ? -2.703 -15.867 1.102 1 98.06 153 VAL B N 1
ATOM 2332 C CA . VAL B 1 153 ? -3.439 -14.633 1.354 1 98.06 153 VAL B CA 1
ATOM 2333 C C . VAL B 1 153 ? -4.605 -14.906 2.299 1 98.06 153 VAL B C 1
ATOM 2335 O O . VAL B 1 153 ? -4.867 -14.133 3.221 1 98.06 153 VAL B O 1
ATOM 2338 N N . LEU B 1 154 ? -5.297 -16.047 2.121 1 97.25 154 LEU B N 1
ATOM 2339 C CA . LEU B 1 154 ? -6.43 -16.375 2.975 1 97.25 154 LEU B CA 1
ATOM 2340 C C . LEU B 1 154 ? -5.984 -16.562 4.422 1 97.25 154 LEU B C 1
ATOM 2342 O O . LEU B 1 154 ? -6.734 -16.25 5.352 1 97.25 154 LEU B O 1
ATOM 2346 N N . GLY B 1 155 ? -4.742 -17 4.613 1 96.31 155 GLY B N 1
ATOM 2347 C CA . GLY B 1 155 ? -4.195 -17.156 5.953 1 96.31 155 GLY B CA 1
ATOM 2348 C C . GLY B 1 155 ? -3.91 -15.828 6.633 1 96.31 155 GLY B C 1
ATOM 2349 O O . GLY B 1 155 ? -3.715 -15.781 7.848 1 96.31 155 GLY B O 1
ATOM 2350 N N . ALA B 1 156 ? -3.871 -14.805 5.875 1 95.56 156 ALA B N 1
ATOM 2351 C CA . ALA B 1 156 ? -3.578 -13.477 6.414 1 95.56 156 ALA B CA 1
ATOM 2352 C C . ALA B 1 156 ? -4.84 -12.625 6.492 1 95.56 156 ALA B C 1
ATOM 2354 O O . ALA B 1 156 ? -4.766 -11.398 6.562 1 95.56 156 ALA B O 1
ATOM 2355 N N . LEU B 1 157 ? -5.996 -13.227 6.355 1 94.31 157 LEU B N 1
ATOM 2356 C CA . LEU B 1 157 ? -7.273 -12.531 6.465 1 94.31 157 LEU B CA 1
ATOM 2357 C C . LEU B 1 157 ? -7.91 -12.773 7.828 1 94.31 157 LEU B C 1
ATOM 2359 O O . LEU B 1 157 ? -7.711 -13.828 8.43 1 94.31 157 LEU B O 1
#

Foldseek 3Di:
DDPPPPPPVPPPPPDFDKFKFWDQFPNWIWMWIWGDDPQEIEIEIATPRDWWWKKKKFLQQPPCVVVPDPPPPPPDPDPPPPPPPPPLSPIFMDTDTRCPDVLVNVLVGVLQSVLSSVVCVVPVNDGHMYMYIYHDDSVCSDPVSSVVVSVRNVNRD/DDPPPPPPVPPPPPDFDKFKFWDAFPNWIWMKIWGDDPQEIEIEIATPRDWWWKKKKFLQQPCCVVVDDPVVPPPDPDPPPPPPPPPLSPIFMDTDTRCPDVLVNVLVGVLQSVLSSVVCVVPVNDGHMYMYIYHDDSVCSDPVSSVVVSVRNVNRD

Radius of gyration: 24.85 Å; Cα contacts (8 Å, |Δi|>4): 542; chains: 2; bounding box: 84×70×69 Å

Secondary structure (DSSP, 8-state):
------------S-S--EEEEEEEETTEEEEEEEEE-SSEEEEEEEETT---EEEEEE----GGGGGS---TT--------------------EEEE-TTSHHHHHHHHHHHHHHHHHHHHH-TT--SEEEEEEE--GGGGSHHHHHHHHHHHHTT-/------------S-S--EEEEEEEETTEEEEEEEEE-SSEEEEEEEETT---EEEEEE----GGGGGS---TT--------------------EEEE-TTSHHHHHHHHHHHHHHHHHHHHH-TT--SEEEEEEE--GGGGSHHHHHHHHHHHHTT-

Nearest PDB structures (foldseek):
  2z5e-assembly1_B  TM=7.384E-01  e=1.067E-05  Homo sapiens
  2z5b-assembly1_B  TM=6.639E-01  e=5.161E-05  Saccharomyces cerevisiae
  8pzh-assembly1_A  TM=6.136E-01  e=4.065E-03  Lactiplantibacillus plantarum
  8pzo-assembly1_A  TM=5.423E-01  e=4.876E-03  Lactobacillus
  8pzh-assembly1_B  TM=5.853E-01  e=1.140E-02  Lactiplantibacillus plantarum

Organism: NCBI:txid1448308

Solvent-accessible surface area (backbone atoms only — not comparable to full-atom values): 17952 Å² total; per-residue (Å²): 133,82,81,76,74,79,76,72,73,65,74,65,83,78,58,57,60,70,32,67,34,75,47,73,55,96,85,35,56,35,30,24,38,24,38,45,42,71,51,32,38,37,37,37,38,24,34,79,35,31,73,56,29,32,36,41,30,60,41,57,67,62,71,53,73,66,58,62,76,73,69,74,71,80,67,77,74,78,74,63,72,69,76,75,63,67,79,73,71,85,56,57,52,42,78,76,42,61,64,80,49,63,72,50,33,53,48,51,36,52,51,48,34,51,50,50,41,53,50,34,69,76,36,71,82,49,49,40,35,36,35,38,37,33,15,74,60,76,83,46,74,42,70,70,48,40,54,49,50,52,51,44,48,60,66,21,104,133,81,81,76,73,77,74,72,72,64,74,66,84,75,59,57,60,71,35,68,34,75,47,72,56,96,86,36,56,34,29,25,38,26,37,45,43,69,51,32,39,38,35,38,38,26,34,79,36,31,72,56,29,32,36,41,30,60,42,58,69,59,71,55,72,67,60,60,78,72,67,74,71,80,67,78,76,77,74,64,71,68,77,75,62,67,78,73,73,85,56,59,52,42,78,77,42,60,64,82,50,62,73,52,34,54,47,52,36,52,51,49,34,51,50,49,42,52,50,33,69,76,36,72,81,48,49,40,36,37,37,40,37,32,15,75,61,76,83,45,75,42,70,70,47,39,54,50,51,52,51,45,48,60,65,20,104